Protein AF-A0A1D6P9J2-F1 (afdb_monomer_lite)

Structure (mmCIF, N/CA/C/O backbone):
data_AF-A0A1D6P9J2-F1
#
_entry.id   AF-A0A1D6P9J2-F1
#
loop_
_atom_site.group_PDB
_atom_site.id
_atom_site.type_symbol
_atom_site.label_atom_id
_atom_site.label_alt_id
_atom_site.label_comp_id
_atom_site.label_asym_id
_atom_site.label_entity_id
_atom_site.label_seq_id
_atom_site.pdbx_PDB_ins_code
_atom_site.Cartn_x
_atom_site.Cartn_y
_atom_site.Cartn_z
_atom_site.occupancy
_atom_site.B_iso_or_equiv
_atom_site.auth_seq_id
_atom_site.auth_comp_id
_atom_site.auth_asym_id
_atom_site.auth_atom_id
_atom_site.pdbx_PDB_model_num
ATOM 1 N N . MET A 1 1 ? -5.308 31.464 15.177 1.00 51.22 1 MET A N 1
ATOM 2 C CA . MET A 1 1 ? -5.448 31.400 13.704 1.00 51.22 1 MET A CA 1
ATOM 3 C C . MET A 1 1 ? -4.311 32.191 13.099 1.00 51.22 1 MET A C 1
ATOM 5 O O . MET A 1 1 ? -4.186 33.359 13.441 1.00 51.22 1 MET A O 1
ATOM 9 N N . THR A 1 2 ? -3.494 31.574 12.250 1.00 46.84 2 THR A N 1
ATOM 10 C CA . THR A 1 2 ? -2.352 32.257 11.632 1.00 46.84 2 THR A CA 1
ATOM 11 C C . THR A 1 2 ? -2.718 32.621 10.198 1.00 46.84 2 THR A C 1
ATOM 13 O O . THR A 1 2 ? -3.132 31.773 9.409 1.00 46.84 2 THR A O 1
ATOM 16 N N . THR A 1 3 ? -2.653 33.908 9.879 1.00 51.59 3 THR A N 1
ATOM 17 C CA . THR A 1 3 ? -2.957 34.445 8.549 1.00 51.59 3 THR A CA 1
ATOM 18 C C . THR A 1 3 ? -1.666 34.791 7.836 1.00 51.59 3 THR A C 1
ATOM 20 O O . THR A 1 3 ? -0.871 35.568 8.359 1.00 51.59 3 THR A O 1
ATOM 23 N N . TYR A 1 4 ? -1.493 34.259 6.629 1.00 55.28 4 TYR A N 1
ATOM 24 C CA . TYR A 1 4 ? -0.363 34.584 5.765 1.00 55.28 4 TYR A CA 1
ATOM 25 C C . TYR A 1 4 ? -0.889 35.234 4.490 1.00 55.28 4 TYR A C 1
ATOM 27 O O . TYR A 1 4 ? -1.932 34.847 3.950 1.00 55.28 4 TYR A O 1
ATOM 35 N N . ARG A 1 5 ? -0.177 36.252 4.016 1.00 59.31 5 ARG A N 1
ATOM 36 C CA . ARG A 1 5 ? -0.546 36.998 2.818 1.00 59.31 5 ARG A CA 1
ATOM 37 C C . ARG A 1 5 ? 0.229 36.417 1.636 1.00 59.31 5 ARG A C 1
ATOM 39 O O . ARG A 1 5 ? 1.448 36.538 1.591 1.00 59.31 5 ARG A O 1
ATOM 46 N N . VAL A 1 6 ? -0.470 35.760 0.711 1.00 56.88 6 VAL A N 1
ATOM 47 C CA . VAL A 1 6 ? 0.116 35.260 -0.541 1.00 56.88 6 VAL A CA 1
ATOM 48 C C . VAL A 1 6 ? -0.418 36.148 -1.657 1.00 56.88 6 VAL A C 1
ATOM 50 O O . VAL A 1 6 ? -1.570 36.031 -2.073 1.00 56.88 6 VAL A O 1
ATOM 53 N N . CYS A 1 7 ? 0.420 37.087 -2.098 1.00 72.69 7 CYS A N 1
ATOM 54 C CA . CYS A 1 7 ? 0.046 38.148 -3.034 1.00 72.69 7 CYS A CA 1
ATOM 55 C C . CYS A 1 7 ? -1.129 39.011 -2.499 1.00 72.69 7 CYS A C 1
ATOM 57 O O . CYS A 1 7 ? -1.106 39.456 -1.347 1.00 72.69 7 CYS A O 1
ATOM 59 N N . CYS A 1 8 ? -2.154 39.280 -3.312 1.00 75.62 8 CYS A N 1
ATOM 60 C CA . CYS A 1 8 ? -3.338 40.061 -2.922 1.00 75.62 8 CYS A CA 1
ATOM 61 C C . CYS A 1 8 ? -4.373 39.269 -2.100 1.00 75.62 8 CYS A C 1
ATOM 63 O O . CYS A 1 8 ? -5.362 39.851 -1.658 1.00 75.62 8 CYS A O 1
ATOM 65 N N . PHE A 1 9 ? -4.154 37.971 -1.865 1.00 55.56 9 PHE A N 1
ATOM 66 C CA . PHE A 1 9 ? -5.097 37.108 -1.158 1.00 55.56 9 PHE A CA 1
ATOM 67 C C . PHE A 1 9 ? -4.592 36.769 0.248 1.00 55.56 9 PHE A C 1
ATOM 69 O O . PHE A 1 9 ? -3.443 36.369 0.462 1.00 55.56 9 PHE A O 1
ATOM 76 N N . LEU A 1 10 ? -5.477 36.910 1.233 1.00 59.56 10 LEU A N 1
ATOM 77 C CA . LEU A 1 10 ? -5.241 36.418 2.586 1.00 59.56 10 LEU A CA 1
ATOM 78 C C . LEU A 1 10 ? -5.625 34.942 2.629 1.00 59.56 10 LEU A C 1
ATOM 80 O O . LEU A 1 10 ? -6.807 34.600 2.581 1.00 59.56 10 LEU A O 1
ATOM 84 N N . ARG A 1 11 ? -4.629 34.059 2.734 1.00 61.25 11 ARG A N 1
ATOM 85 C CA . ARG A 1 11 ? -4.878 32.630 2.912 1.00 61.25 11 ARG A CA 1
ATOM 86 C C . ARG A 1 11 ? -4.926 32.346 4.409 1.00 61.25 11 ARG A C 1
ATOM 88 O O . ARG A 1 11 ? -3.926 32.455 5.122 1.00 61.25 11 ARG A O 1
ATOM 95 N N . ARG A 1 12 ? -6.120 32.020 4.900 1.00 55.91 12 ARG A N 1
ATOM 96 C CA . ARG A 1 12 ? -6.325 31.546 6.270 1.00 55.91 12 ARG A CA 1
ATOM 97 C C . ARG A 1 12 ? -5.990 30.064 6.319 1.00 55.91 12 ARG A C 1
ATOM 99 O O . ARG A 1 12 ? -6.765 29.246 5.839 1.00 55.91 12 ARG A O 1
ATOM 106 N N . PHE A 1 13 ? -4.856 29.726 6.920 1.00 53.19 13 PHE A N 1
ATOM 107 C CA . PHE A 1 13 ? -4.640 28.364 7.381 1.00 53.19 13 PHE A CA 1
ATOM 108 C C . PHE A 1 13 ? -5.275 28.242 8.764 1.00 53.19 13 PHE A C 1
ATOM 110 O O . PHE A 1 13 ? -4.871 28.898 9.729 1.00 53.19 13 PHE A O 1
ATOM 117 N N . ARG A 1 14 ? -6.323 27.420 8.856 1.00 54.97 14 ARG A N 1
ATOM 118 C CA . ARG A 1 14 ? -6.727 26.876 10.150 1.00 54.97 14 ARG A CA 1
ATOM 119 C C . ARG A 1 14 ? -5.549 26.005 10.587 1.00 54.97 14 ARG A C 1
ATOM 121 O O . ARG A 1 14 ? -5.082 25.190 9.795 1.00 54.97 14 ARG A O 1
ATOM 128 N N . ALA A 1 15 ? -5.020 26.232 11.789 1.00 56.88 15 ALA A N 1
ATOM 129 C CA . ALA A 1 15 ? -4.103 25.260 12.375 1.00 56.88 15 ALA A CA 1
ATOM 130 C C . ALA A 1 15 ? -4.800 23.897 12.301 1.00 56.88 15 ALA A C 1
ATOM 132 O O . ALA A 1 15 ? -6.015 23.858 12.523 1.00 56.88 15 ALA A O 1
ATOM 133 N N . ALA A 1 16 ? -4.077 22.836 11.932 1.00 57.47 16 ALA A N 1
ATOM 134 C CA . ALA A 1 16 ? -4.625 21.488 12.001 1.00 57.47 16 ALA A CA 1
ATOM 135 C C . ALA A 1 16 ? -5.189 21.320 13.415 1.00 57.47 16 ALA A C 1
ATOM 137 O O . ALA A 1 16 ? -4.451 21.400 14.397 1.00 57.47 16 ALA A O 1
ATOM 138 N N . SER A 1 17 ? -6.514 21.270 13.530 1.00 60.75 17 SER A N 1
ATOM 139 C CA . SER A 1 17 ? -7.144 21.059 14.818 1.00 60.75 17 SER A CA 1
ATOM 140 C C . SER A 1 17 ? -6.861 19.612 15.178 1.00 60.75 17 SER A C 1
ATOM 142 O O . SER A 1 17 ? -7.205 18.723 14.407 1.00 60.75 17 SER A O 1
ATOM 144 N N . ASN A 1 18 ? -6.286 19.374 16.354 1.00 62.97 18 ASN A N 1
ATOM 145 C CA . ASN A 1 18 ? -6.233 18.029 16.938 1.00 62.97 18 ASN A CA 1
ATOM 146 C C . ASN A 1 18 ? -7.630 17.545 17.379 1.00 62.97 18 ASN A C 1
ATOM 148 O O . ASN A 1 18 ? -7.765 16.492 17.996 1.00 62.97 18 ASN A O 1
ATOM 152 N N . GLU A 1 19 ? -8.671 18.329 17.094 1.00 71.06 19 GLU A N 1
ATOM 153 C CA . GLU A 1 19 ? -10.055 17.936 17.282 1.00 71.06 19 GLU A CA 1
ATOM 154 C C . GLU A 1 19 ? -10.429 16.863 16.252 1.00 71.06 19 GLU A C 1
ATOM 156 O O . GLU A 1 19 ? -10.158 17.044 15.058 1.00 71.06 19 GLU A O 1
ATOM 161 N N . PRO A 1 20 ? -11.065 15.764 16.688 1.00 75.50 20 PRO A N 1
ATOM 162 C CA . PRO A 1 20 ? -11.609 14.770 15.779 1.00 75.50 20 PRO A CA 1
ATOM 163 C C . PRO A 1 20 ? -12.544 15.416 14.757 1.00 75.50 20 PRO A C 1
ATOM 165 O O . PRO A 1 20 ? -13.316 16.319 15.090 1.00 75.50 20 PRO A O 1
ATOM 168 N N . SER A 1 21 ? -12.508 14.931 13.514 1.00 84.75 21 SER A N 1
ATOM 169 C CA . SER A 1 21 ? -13.554 15.271 12.549 1.00 84.75 21 SER A CA 1
ATOM 170 C C . SER A 1 21 ? -14.915 14.815 13.080 1.00 84.75 21 SER A C 1
ATOM 172 O O . SER A 1 21 ? -14.987 13.900 13.900 1.00 84.75 21 SER A O 1
ATOM 174 N N . GLU A 1 22 ? -15.999 15.422 12.595 1.00 87.44 22 GLU A N 1
ATOM 175 C CA . GLU A 1 22 ? -17.361 15.068 13.016 1.00 87.44 22 GLU A CA 1
ATOM 176 C C . GLU A 1 22 ? -17.619 13.561 12.880 1.00 87.44 22 GLU A C 1
ATOM 178 O O . GLU A 1 22 ? -18.024 12.925 13.846 1.00 87.44 22 GLU A O 1
ATOM 183 N N . ALA A 1 23 ? -17.210 12.965 11.755 1.00 88.56 23 ALA A N 1
ATOM 184 C CA . ALA A 1 23 ? -17.317 11.528 11.520 1.00 88.56 23 ALA A CA 1
ATOM 185 C C . ALA A 1 23 ? -16.554 10.678 12.556 1.00 88.56 23 ALA A C 1
ATOM 187 O O . ALA A 1 23 ? -17.086 9.689 13.056 1.00 88.56 23 ALA A O 1
ATOM 188 N N . VAL A 1 24 ? -15.318 11.053 12.918 1.00 89.50 24 VAL A N 1
ATOM 189 C CA . VAL A 1 24 ? -14.556 10.326 13.953 1.00 89.50 24 VAL A CA 1
ATOM 190 C C . VAL A 1 24 ? -15.181 10.542 15.333 1.00 89.50 24 VAL A C 1
ATOM 192 O O . VAL A 1 24 ? -15.233 9.615 16.139 1.00 89.50 24 VAL A O 1
ATOM 195 N N . GLY A 1 25 ? -15.690 11.746 15.602 1.00 89.88 25 GLY A N 1
ATOM 196 C CA . GLY A 1 25 ? -16.414 12.069 16.827 1.00 89.88 25 GLY A CA 1
ATOM 197 C C . GLY A 1 25 ? -17.713 11.275 16.977 1.00 89.88 25 GLY A C 1
ATOM 198 O O . GLY A 1 25 ? -18.022 10.824 18.078 1.00 89.88 25 GLY A O 1
ATOM 199 N N . ASP A 1 26 ? -18.451 11.059 15.891 1.00 90.94 26 ASP A N 1
ATOM 200 C CA . ASP A 1 26 ? -19.675 10.252 15.872 1.00 90.94 26 ASP A CA 1
ATOM 201 C C . ASP A 1 26 ? -19.383 8.787 16.169 1.00 90.94 26 ASP A C 1
ATOM 203 O O . ASP A 1 26 ? -20.019 8.199 1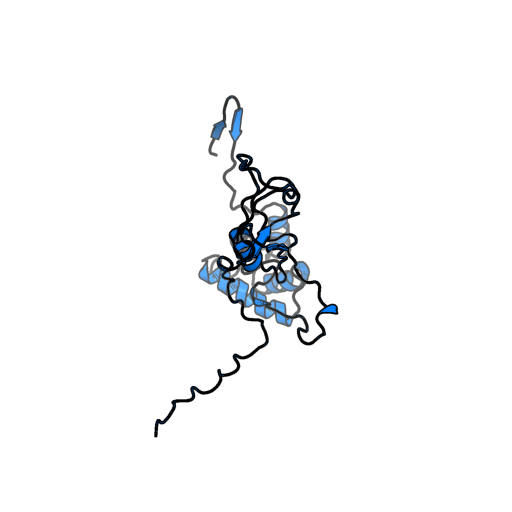7.044 1.00 90.94 26 ASP A O 1
ATOM 207 N N . VAL A 1 27 ? -18.357 8.226 15.522 1.00 92.38 27 VAL A N 1
ATOM 208 C CA . VAL A 1 27 ? -17.888 6.866 15.809 1.00 92.38 27 VAL A CA 1
ATOM 209 C C . VAL A 1 27 ? -17.446 6.752 17.266 1.00 92.38 27 VAL A C 1
ATOM 211 O O . VAL A 1 27 ? -17.880 5.843 17.966 1.00 92.38 27 VAL A O 1
ATOM 214 N N . PHE A 1 28 ? -16.645 7.692 17.774 1.00 92.19 28 PHE A N 1
ATOM 215 C CA . PHE A 1 28 ? -16.222 7.666 19.173 1.00 92.19 28 PHE A CA 1
ATOM 216 C C . PHE A 1 28 ? -17.421 7.700 20.129 1.00 92.19 28 PHE A C 1
ATOM 218 O O . PHE A 1 28 ? -17.496 6.885 21.044 1.00 92.19 28 PHE A O 1
ATOM 225 N N . ARG A 1 29 ? -18.389 8.598 19.906 1.00 91.19 29 ARG A N 1
ATOM 226 C CA . ARG A 1 29 ? -19.589 8.731 20.749 1.00 91.19 29 ARG A CA 1
ATOM 227 C C . ARG A 1 29 ? -20.506 7.513 20.693 1.00 91.19 29 ARG A C 1
ATOM 229 O O . ARG A 1 29 ? -21.134 7.209 21.700 1.00 91.19 29 ARG A O 1
ATOM 236 N N . ALA A 1 30 ? -20.574 6.819 19.559 1.00 92.31 30 ALA A N 1
ATOM 237 C CA . ALA A 1 30 ? -21.374 5.605 19.419 1.00 92.31 30 ALA A CA 1
ATOM 238 C C . ALA A 1 30 ? -20.850 4.448 20.287 1.00 92.31 30 ALA A C 1
ATOM 240 O O . ALA A 1 30 ? -21.631 3.600 20.718 1.00 92.31 30 ALA A O 1
ATOM 241 N N . TYR A 1 31 ? -19.541 4.414 20.558 1.00 92.56 31 TYR A N 1
ATOM 242 C CA . TYR A 1 31 ? -18.920 3.342 21.337 1.00 92.56 31 TYR A CA 1
ATOM 243 C C . TYR A 1 31 ? -18.534 3.751 22.761 1.00 92.56 31 TYR A C 1
ATOM 245 O O . TYR A 1 31 ? -18.531 2.885 23.630 1.00 92.56 31 TYR A O 1
ATOM 253 N N . ALA A 1 32 ? -18.230 5.025 23.016 1.00 89.69 32 ALA A N 1
ATOM 254 C CA . ALA A 1 32 ? -17.842 5.516 24.334 1.00 89.69 32 ALA A CA 1
ATOM 255 C C . ALA A 1 32 ? -18.973 5.372 25.365 1.00 89.69 32 ALA A C 1
ATOM 257 O O . ALA A 1 32 ? -20.151 5.574 25.067 1.00 89.69 32 ALA A O 1
ATOM 258 N N . ASP A 1 33 ? -18.604 5.074 26.610 1.00 75.88 33 ASP A N 1
ATOM 259 C CA . ASP A 1 33 ? -19.581 4.864 27.675 1.00 75.88 33 ASP A CA 1
ATOM 260 C C . ASP A 1 33 ? -20.279 6.186 28.042 1.00 75.88 33 ASP A C 1
ATOM 262 O O . ASP A 1 33 ? -19.629 7.190 28.366 1.00 75.88 33 ASP A O 1
ATOM 266 N N . GLY A 1 34 ? -21.619 6.168 28.034 1.00 61.56 34 GLY A N 1
ATOM 267 C CA . GLY A 1 34 ? -22.509 7.339 28.107 1.00 61.56 34 GLY A CA 1
ATOM 268 C C . GLY A 1 34 ? -22.418 8.221 29.361 1.00 61.56 34 GLY A C 1
ATOM 269 O O . GLY A 1 34 ? -23.134 9.212 29.454 1.00 61.56 34 GLY A O 1
ATOM 270 N N . GLY A 1 35 ? -21.539 7.904 30.316 1.00 57.16 35 GLY A N 1
ATOM 271 C CA . GLY A 1 35 ? -21.280 8.725 31.506 1.00 57.16 35 GLY A CA 1
ATOM 272 C C . GLY A 1 35 ? -19.853 9.270 31.627 1.00 57.16 35 GLY A C 1
ATOM 273 O O . GLY A 1 35 ? -19.608 10.120 32.480 1.00 57.16 35 GLY A O 1
ATOM 274 N N . GLY A 1 36 ? -18.899 8.790 30.817 1.00 63.19 36 GLY A N 1
ATOM 275 C CA . GLY A 1 36 ? -17.468 9.068 31.011 1.00 63.19 36 GLY A CA 1
ATOM 276 C C . GLY A 1 36 ? -16.764 9.761 29.848 1.00 63.19 36 GLY A C 1
ATOM 277 O O . GLY A 1 36 ? -15.685 10.313 30.057 1.00 63.19 36 GLY A O 1
ATOM 278 N N . GLY A 1 37 ? -17.338 9.728 28.639 1.00 80.25 37 GLY A N 1
ATOM 279 C CA . GLY A 1 37 ? -16.670 10.245 27.437 1.00 80.25 37 GLY A CA 1
ATOM 280 C C . GLY A 1 37 ? -15.349 9.527 27.133 1.00 80.25 37 GLY A C 1
ATOM 281 O O . GLY A 1 37 ? -14.445 10.123 26.548 1.00 80.25 37 GLY A O 1
ATOM 282 N N . LEU A 1 38 ? -15.222 8.274 27.582 1.00 88.69 38 LEU A N 1
ATOM 283 C CA . LEU A 1 38 ? -14.055 7.421 27.391 1.00 88.69 38 LEU A CA 1
ATOM 284 C C . LEU A 1 38 ? -14.462 6.159 26.640 1.00 88.69 38 LEU A C 1
ATOM 286 O O . LEU A 1 38 ? -15.539 5.610 26.873 1.00 88.69 38 LEU A O 1
ATOM 290 N N . LEU A 1 39 ? -13.562 5.682 25.790 1.00 91.19 39 LEU A N 1
ATOM 291 C CA . LEU A 1 39 ? -13.652 4.361 25.191 1.00 91.19 39 LEU A CA 1
ATOM 292 C C . LEU A 1 39 ? -12.915 3.372 26.103 1.00 91.19 39 LEU A C 1
ATOM 294 O O . LEU A 1 39 ? -11.681 3.318 26.107 1.00 91.19 39 LEU A O 1
ATOM 298 N N . GLY A 1 40 ? -13.679 2.667 26.940 1.00 90.19 40 GLY A N 1
ATOM 299 C CA . GLY A 1 40 ? -13.175 1.600 27.807 1.00 90.19 40 GLY A CA 1
ATOM 300 C C . GLY A 1 40 ? -12.797 0.340 27.025 1.00 90.19 40 GLY A C 1
ATOM 301 O O . GLY A 1 40 ? -13.066 0.229 25.832 1.00 90.19 40 GLY A O 1
ATOM 302 N N . GLU A 1 41 ? -12.184 -0.628 27.703 1.00 88.88 41 GLU A N 1
ATOM 303 C CA . GLU A 1 41 ? -11.643 -1.842 27.075 1.00 88.88 41 GLU A CA 1
ATOM 304 C C . GLU A 1 41 ? -12.714 -2.670 26.346 1.00 88.88 41 GLU A C 1
ATOM 306 O O . GLU A 1 41 ? -12.519 -3.066 25.200 1.00 88.88 41 GLU A O 1
ATOM 311 N N . GLU A 1 42 ? -13.884 -2.868 26.960 1.00 90.00 42 GLU A N 1
ATOM 312 C CA . GLU A 1 42 ? -14.959 -3.651 26.339 1.00 90.00 42 GLU A CA 1
ATOM 313 C C . GLU A 1 42 ? -15.613 -2.919 25.160 1.00 90.00 42 GLU A C 1
ATOM 315 O O . GLU A 1 42 ? -15.901 -3.512 24.118 1.00 90.00 42 GLU A O 1
ATOM 320 N N . ALA A 1 43 ? -15.775 -1.600 25.282 1.00 92.56 43 ALA A N 1
ATOM 321 C CA . ALA A 1 43 ? -16.241 -0.754 24.192 1.00 92.56 43 ALA A CA 1
ATOM 322 C C . ALA A 1 43 ? -15.249 -0.735 23.016 1.00 92.56 43 ALA A C 1
ATOM 324 O O . ALA A 1 43 ? -15.667 -0.779 21.858 1.00 92.56 43 ALA A O 1
ATOM 325 N N . LEU A 1 44 ? -13.944 -0.727 23.307 1.00 93.50 44 LEU A N 1
ATOM 326 C CA . LEU A 1 44 ? -12.879 -0.829 22.315 1.00 93.50 44 LEU A CA 1
ATOM 327 C C . LEU A 1 44 ? -12.911 -2.185 21.603 1.00 93.50 44 LEU A C 1
ATOM 329 O O . LEU A 1 44 ? -12.882 -2.217 20.377 1.00 93.50 44 LEU A O 1
ATOM 333 N N . ARG A 1 45 ? -13.040 -3.300 22.331 1.00 94.69 45 ARG A N 1
ATOM 334 C CA . ARG A 1 45 ? -13.209 -4.629 21.718 1.00 94.69 45 ARG A CA 1
ATOM 335 C C . ARG A 1 45 ? -14.421 -4.681 20.794 1.00 94.69 45 ARG A C 1
ATOM 337 O O . ARG A 1 45 ? -14.335 -5.217 19.692 1.00 94.69 45 ARG A O 1
ATOM 344 N N . ARG A 1 46 ? -15.548 -4.104 21.222 1.00 94.69 46 ARG A N 1
ATOM 345 C CA . ARG A 1 46 ? -16.758 -4.014 20.396 1.00 94.69 46 ARG A CA 1
ATOM 346 C C . ARG A 1 46 ? -16.499 -3.212 19.118 1.00 94.69 46 ARG A C 1
ATOM 348 O O . ARG A 1 46 ? -16.855 -3.678 18.042 1.00 94.69 46 ARG A O 1
ATOM 355 N N . PHE A 1 47 ? -15.826 -2.066 19.223 1.00 95.44 47 PHE A N 1
ATOM 356 C CA . PHE A 1 47 ? -15.412 -1.266 18.068 1.00 95.44 47 PHE A CA 1
ATOM 357 C C . PHE A 1 47 ? -14.505 -2.053 17.108 1.00 95.44 47 PHE A C 1
ATOM 359 O O . PHE A 1 47 ? -14.732 -2.042 15.898 1.00 95.44 47 PHE A O 1
ATOM 366 N N . LEU A 1 48 ? -13.512 -2.777 17.632 1.00 95.69 48 LEU A N 1
ATOM 367 C CA . LEU A 1 48 ? -12.590 -3.580 16.826 1.00 95.69 48 LEU A CA 1
ATOM 368 C C . LEU A 1 48 ? -13.328 -4.681 16.046 1.00 95.69 48 LEU A C 1
ATOM 370 O O . LEU A 1 48 ? -13.072 -4.872 14.861 1.00 95.69 48 LEU A O 1
ATOM 374 N N . ARG A 1 49 ? -14.312 -5.345 16.660 1.00 96.12 49 ARG A N 1
ATOM 375 C CA . ARG A 1 49 ? -15.132 -6.363 15.980 1.00 96.12 49 ARG A CA 1
ATOM 376 C C . ARG A 1 49 ? -16.089 -5.771 14.948 1.00 96.12 49 ARG A C 1
ATOM 378 O O . ARG A 1 49 ? -16.174 -6.240 13.816 1.00 96.12 49 ARG A O 1
ATOM 385 N N . GLU A 1 50 ? -16.846 -4.749 15.330 1.00 95.56 50 GLU A N 1
ATOM 386 C CA . GLU A 1 50 ? -17.948 -4.241 14.506 1.00 95.56 50 GLU A CA 1
ATOM 387 C C . GLU A 1 50 ? -17.467 -3.333 13.371 1.00 95.56 50 GLU A C 1
ATOM 389 O O . GLU A 1 50 ? -18.001 -3.406 12.260 1.00 95.56 50 GLU A O 1
ATOM 394 N N . VAL A 1 51 ? -16.451 -2.506 13.639 1.00 94.19 51 VAL A N 1
ATOM 395 C CA . VAL A 1 51 ? -15.950 -1.492 12.703 1.00 94.19 51 VAL A CA 1
ATOM 396 C C . VAL A 1 51 ? -14.672 -1.952 12.013 1.00 94.19 51 VAL A C 1
ATOM 398 O O . VAL A 1 51 ? -14.636 -1.955 10.785 1.00 94.19 51 VAL A O 1
ATOM 401 N N . GLN A 1 52 ? -13.653 -2.374 12.771 1.00 93.19 52 GLN A N 1
ATOM 402 C CA . GLN A 1 52 ? -12.379 -2.839 12.189 1.00 93.19 52 GLN A CA 1
ATOM 403 C C . GLN A 1 52 ? -12.458 -4.276 11.650 1.00 93.19 52 GLN A C 1
ATOM 405 O O . GLN A 1 52 ? -11.555 -4.717 10.947 1.00 93.19 52 GLN A O 1
ATOM 410 N N . ARG A 1 53 ? -13.571 -4.981 11.910 1.00 94.25 53 ARG A N 1
ATOM 411 C CA . ARG A 1 53 ? -13.837 -6.352 11.440 1.00 94.25 53 ARG A CA 1
ATOM 412 C C . ARG A 1 53 ? -12.822 -7.378 11.940 1.00 94.25 53 ARG A C 1
ATOM 414 O O . ARG A 1 53 ? -12.601 -8.398 11.289 1.00 94.25 53 ARG A O 1
ATOM 421 N N . GLU A 1 54 ? -12.259 -7.135 13.117 1.00 93.56 54 GLU A N 1
ATOM 422 C CA . GLU A 1 54 ? -11.409 -8.106 13.791 1.00 93.56 54 GLU A CA 1
ATOM 423 C C . GLU A 1 54 ? -12.210 -9.344 14.211 1.00 93.56 54 GLU A C 1
ATOM 425 O O . GLU A 1 54 ? -13.370 -9.256 14.624 1.00 93.56 54 GLU A O 1
ATOM 430 N N . THR A 1 55 ? -11.573 -10.514 14.135 1.00 92.69 55 THR A N 1
ATOM 431 C CA . THR A 1 55 ? -12.120 -11.749 14.728 1.00 92.69 55 THR A CA 1
ATOM 432 C C . THR A 1 55 ? -12.175 -11.628 16.253 1.00 92.69 55 THR A C 1
ATOM 434 O O . THR A 1 55 ? -11.477 -10.793 16.816 1.00 92.69 55 THR A O 1
ATOM 437 N N . ASP A 1 56 ? -12.932 -12.476 16.957 1.00 85.88 56 ASP A N 1
ATOM 438 C CA . ASP A 1 56 ? -13.009 -12.392 18.427 1.00 85.88 56 ASP A CA 1
ATOM 439 C C . ASP A 1 56 ? -11.629 -12.494 19.097 1.00 85.88 56 ASP A C 1
ATOM 441 O O . ASP A 1 56 ? -11.272 -11.655 19.924 1.00 85.88 56 ASP A O 1
ATOM 445 N N . ALA A 1 57 ? -10.810 -13.462 18.672 1.00 87.06 57 ALA A N 1
ATOM 446 C CA . ALA A 1 57 ? -9.437 -13.606 19.156 1.00 87.06 57 ALA A CA 1
ATOM 447 C C . ALA A 1 57 ? -8.527 -12.443 18.708 1.00 87.06 57 ALA A C 1
ATOM 449 O O . ALA A 1 57 ? -7.653 -12.015 19.463 1.00 87.06 57 ALA A O 1
ATOM 450 N N . GLY A 1 58 ? -8.740 -11.918 17.495 1.00 90.25 58 GLY A N 1
ATOM 451 C CA . GLY A 1 58 ? -8.010 -10.762 16.967 1.00 90.25 58 GLY A CA 1
ATOM 452 C C . GLY A 1 58 ? -8.310 -9.479 17.737 1.00 90.25 58 GLY A C 1
ATOM 453 O O . GLY A 1 58 ? -7.392 -8.748 18.091 1.00 90.25 58 GLY A O 1
ATOM 454 N N . ALA A 1 59 ? -9.573 -9.248 18.097 1.00 92.38 59 ALA A N 1
ATOM 455 C CA . ALA A 1 59 ? -10.012 -8.069 18.830 1.00 92.38 59 ALA A CA 1
ATOM 456 C C . ALA A 1 59 ? -9.388 -7.994 20.231 1.00 92.38 59 ALA A C 1
ATOM 458 O O . ALA A 1 59 ? -9.028 -6.907 20.677 1.00 92.38 59 ALA A O 1
ATOM 459 N N . ASP A 1 60 ? -9.206 -9.129 20.914 1.00 91.62 60 ASP A N 1
ATOM 460 C CA . ASP A 1 60 ? -8.524 -9.172 22.213 1.00 91.62 60 ASP A CA 1
ATOM 461 C C . ASP A 1 60 ? -7.032 -8.843 22.111 1.00 91.62 60 ASP A C 1
ATOM 463 O O . ASP A 1 60 ? -6.488 -8.139 22.968 1.00 91.62 60 ASP A O 1
ATOM 467 N N . ALA A 1 61 ? -6.358 -9.354 21.079 1.00 91.44 61 ALA A N 1
ATOM 468 C CA . ALA A 1 61 ? -4.958 -9.037 20.820 1.00 91.44 61 ALA A CA 1
ATOM 469 C C . ALA A 1 61 ? -4.797 -7.559 20.432 1.00 91.44 61 ALA A C 1
ATOM 471 O O . ALA A 1 61 ? -4.020 -6.839 21.060 1.00 91.44 61 ALA A O 1
ATOM 472 N N . ALA A 1 62 ? -5.605 -7.086 19.483 1.00 91.94 62 ALA A N 1
ATOM 473 C CA . ALA A 1 62 ? -5.607 -5.705 19.025 1.00 91.94 62 ALA A CA 1
ATOM 474 C C . ALA A 1 62 ? -5.920 -4.731 20.168 1.00 91.94 62 ALA A C 1
ATOM 476 O O . ALA A 1 62 ? -5.200 -3.753 20.338 1.00 91.94 62 ALA A O 1
ATOM 477 N N . ALA A 1 63 ? -6.910 -5.011 21.025 1.00 93.19 63 ALA A N 1
ATOM 478 C CA . ALA A 1 63 ? -7.226 -4.159 22.174 1.00 93.19 63 ALA A CA 1
ATOM 479 C C . ALA A 1 63 ? -6.025 -3.988 23.120 1.00 93.19 63 ALA A C 1
ATOM 481 O O . ALA A 1 63 ? -5.768 -2.879 23.590 1.00 93.19 63 ALA A O 1
ATOM 482 N N . LYS A 1 64 ? -5.248 -5.054 23.361 1.00 91.56 64 LYS A N 1
ATOM 483 C CA . LYS A 1 64 ? -4.010 -4.971 24.153 1.00 91.56 64 LYS A CA 1
ATOM 484 C C . LYS A 1 64 ? -2.960 -4.099 23.470 1.00 91.56 64 LYS A C 1
ATOM 486 O O . LYS A 1 64 ? -2.331 -3.289 24.149 1.00 91.56 64 LYS A O 1
ATOM 491 N N . GLU A 1 65 ? -2.796 -4.226 22.154 1.00 91.88 65 GLU A N 1
ATOM 492 C CA . GLU A 1 65 ? -1.885 -3.380 21.370 1.00 91.88 65 GLU A CA 1
ATOM 493 C C . GLU A 1 65 ? -2.298 -1.903 21.430 1.00 91.88 65 GLU A C 1
ATOM 495 O O . GLU A 1 65 ? -1.463 -1.039 21.701 1.00 91.88 65 GLU A O 1
ATOM 500 N N . VAL A 1 66 ? -3.592 -1.606 21.281 1.00 93.31 66 VAL A N 1
ATOM 501 C CA . VAL A 1 66 ? -4.131 -0.243 21.395 1.00 93.31 66 VAL A CA 1
ATOM 502 C C . VAL A 1 66 ? -3.872 0.339 22.786 1.00 93.31 66 VAL A C 1
ATOM 504 O O . VAL A 1 66 ? -3.424 1.480 22.905 1.00 93.31 66 VAL A O 1
ATOM 507 N N . VAL A 1 67 ? -4.141 -0.423 23.851 1.00 90.31 67 VAL A N 1
ATOM 508 C CA . VAL A 1 67 ? -3.923 0.034 25.233 1.00 90.31 67 VAL A CA 1
ATOM 509 C C . VAL A 1 67 ? -2.435 0.256 25.506 1.00 90.31 67 VAL A C 1
ATOM 511 O O . VAL A 1 67 ? -2.084 1.256 26.135 1.00 90.31 67 VAL A O 1
ATOM 514 N N . ALA A 1 68 ? -1.558 -0.617 25.004 1.00 90.00 68 ALA A N 1
ATOM 515 C CA . ALA A 1 68 ? -0.111 -0.456 25.119 1.00 90.00 68 ALA A CA 1
ATOM 516 C C . ALA A 1 68 ? 0.377 0.810 24.397 1.00 90.00 68 ALA A C 1
ATOM 518 O O . ALA A 1 68 ? 1.047 1.643 25.011 1.00 90.00 68 ALA A O 1
ATOM 519 N N . PHE A 1 69 ? -0.048 1.012 23.144 1.00 90.56 69 PHE A N 1
ATOM 520 C CA . PHE A 1 69 ? 0.218 2.232 22.379 1.00 90.56 69 PHE A CA 1
ATOM 521 C C . PHE A 1 69 ? -0.254 3.476 23.143 1.00 90.56 69 PHE A C 1
ATOM 523 O O . PHE A 1 69 ? 0.483 4.451 23.299 1.00 90.56 69 PHE A O 1
ATOM 530 N N . ALA A 1 70 ? -1.476 3.439 23.670 1.00 88.94 70 ALA A N 1
ATOM 531 C CA . ALA A 1 70 ? -2.058 4.553 24.398 1.00 88.94 70 ALA A CA 1
ATOM 532 C C . ALA A 1 70 ? -1.332 4.853 25.713 1.00 88.94 70 ALA A C 1
ATOM 534 O O . ALA A 1 70 ? -1.191 6.021 26.077 1.00 88.94 70 ALA A O 1
ATOM 535 N N . ALA A 1 71 ? -0.859 3.830 26.426 1.00 87.88 71 ALA A N 1
ATOM 536 C CA . ALA A 1 71 ? -0.066 3.996 27.638 1.00 87.88 71 ALA A CA 1
ATOM 537 C C . ALA A 1 71 ? 1.285 4.661 27.333 1.00 87.88 71 ALA A C 1
ATOM 539 O O . ALA A 1 71 ? 1.633 5.655 27.974 1.00 87.88 71 ALA A O 1
ATOM 540 N N . GLU A 1 72 ? 2.001 4.170 26.317 1.00 88.19 72 GLU A N 1
ATOM 541 C CA . GLU A 1 72 ? 3.288 4.717 25.867 1.00 88.19 72 GLU A CA 1
ATOM 542 C C . GLU A 1 72 ? 3.169 6.195 25.464 1.00 88.19 72 GLU A C 1
ATOM 544 O O . GLU A 1 72 ? 3.977 7.035 25.864 1.00 88.19 72 GLU A O 1
ATOM 549 N N . HIS A 1 73 ? 2.094 6.539 24.754 1.00 85.31 73 HIS A N 1
ATOM 550 C CA . HIS A 1 73 ? 1.854 7.889 24.245 1.00 85.31 73 HIS A CA 1
ATOM 551 C C . HIS A 1 73 ? 1.082 8.793 25.222 1.00 85.31 73 HIS A C 1
ATOM 553 O O . HIS A 1 73 ? 0.736 9.922 24.862 1.00 85.31 73 HIS A O 1
ATOM 559 N N . ARG A 1 74 ? 0.823 8.327 26.456 1.00 86.25 74 ARG A N 1
ATOM 560 C CA . ARG A 1 74 ? 0.085 9.046 27.516 1.00 86.25 74 ARG A CA 1
ATOM 561 C C . ARG A 1 74 ? -1.318 9.507 27.090 1.00 86.25 74 ARG A C 1
ATOM 563 O O . ARG A 1 74 ? -1.756 10.602 27.429 1.00 86.25 74 ARG A O 1
ATOM 570 N N . LEU A 1 75 ? -2.023 8.653 26.353 1.00 85.50 75 LEU A N 1
ATOM 571 C CA . LEU A 1 75 ? -3.364 8.883 25.797 1.00 85.50 75 LEU A CA 1
ATOM 572 C C . LEU A 1 75 ? -4.500 8.300 26.650 1.00 85.50 75 LEU A C 1
ATOM 574 O O . LEU A 1 75 ? -5.675 8.446 26.309 1.00 85.50 75 LEU A O 1
ATOM 578 N N . LEU A 1 76 ? -4.165 7.628 27.752 1.00 82.94 76 LEU A N 1
ATOM 579 C CA . LEU A 1 76 ? -5.140 7.049 28.672 1.00 82.94 76 LEU A CA 1
ATOM 580 C C . LEU A 1 76 ? -5.604 8.080 29.704 1.00 82.94 76 LEU A C 1
ATOM 582 O O . LEU A 1 76 ? -4.799 8.666 30.429 1.00 82.94 76 LEU A O 1
ATOM 586 N N . SER A 1 77 ? -6.919 8.240 29.854 1.00 81.56 77 SER A N 1
ATOM 587 C CA . SER A 1 77 ? -7.482 9.070 30.923 1.00 81.56 77 SER A CA 1
ATOM 588 C C . SER A 1 77 ? -7.625 8.263 32.210 1.00 81.56 77 SER A C 1
ATOM 590 O O . SER A 1 77 ? -8.387 7.293 32.270 1.00 81.56 77 SER A O 1
ATOM 592 N N . LYS A 1 78 ? -6.883 8.658 33.255 1.00 72.44 78 LYS A N 1
ATOM 593 C CA . LYS A 1 78 ? -6.865 8.000 34.580 1.00 72.44 78 LYS A CA 1
ATOM 594 C C . LYS A 1 78 ? -6.613 6.480 34.516 1.00 72.44 78 LYS A C 1
ATOM 596 O O . LYS A 1 78 ? -7.055 5.759 35.401 1.00 72.44 78 LYS A O 1
ATOM 601 N N . GLY A 1 79 ? -5.960 5.993 33.456 1.00 68.38 79 GLY A N 1
ATOM 602 C CA . GLY A 1 79 ? -5.718 4.564 33.223 1.00 68.38 79 GLY A CA 1
ATOM 603 C C . GLY A 1 79 ? -6.964 3.730 32.892 1.00 68.38 79 GLY A C 1
ATOM 604 O O . GLY A 1 79 ? -6.894 2.513 32.978 1.00 68.38 79 GLY A O 1
ATOM 605 N N . ARG A 1 80 ? -8.103 4.354 32.552 1.00 77.50 80 ARG A N 1
ATOM 606 C CA . ARG A 1 80 ? -9.396 3.655 32.387 1.00 77.50 80 ARG A CA 1
ATOM 607 C C . ARG A 1 80 ? -9.856 3.466 30.939 1.00 77.50 80 ARG A C 1
ATOM 609 O O . ARG A 1 80 ? -10.712 2.627 30.694 1.00 77.50 80 ARG A O 1
ATOM 616 N N . GLY A 1 81 ? -9.335 4.250 29.997 1.00 85.94 81 GLY A N 1
ATOM 617 C CA . GLY A 1 81 ? -9.743 4.186 28.592 1.00 85.94 81 GLY A CA 1
ATOM 618 C C . GLY A 1 81 ? -9.215 5.352 27.759 1.00 85.94 81 GLY A C 1
ATOM 619 O O . GLY A 1 81 ? -8.587 6.277 28.293 1.00 85.94 81 GLY A O 1
ATOM 620 N N . LEU A 1 82 ? -9.479 5.303 26.453 1.00 90.12 82 LEU A N 1
ATOM 621 C CA . LEU A 1 82 ? -9.080 6.341 25.501 1.00 90.12 82 LEU A CA 1
ATOM 622 C C . LEU A 1 82 ? -10.020 7.543 25.576 1.00 90.12 82 LEU A C 1
ATOM 624 O O . LEU A 1 82 ? -11.241 7.392 25.617 1.00 90.12 82 LEU A O 1
ATOM 628 N N . THR A 1 83 ? -9.454 8.746 25.531 1.00 88.88 83 THR A N 1
ATOM 629 C CA . THR A 1 83 ? -10.215 9.962 25.207 1.00 88.88 83 THR A CA 1
ATOM 630 C C . THR A 1 83 ? -10.517 10.014 23.707 1.00 88.88 83 THR A C 1
ATOM 632 O O . THR A 1 83 ? -9.923 9.269 22.928 1.00 88.88 83 THR A O 1
ATOM 635 N N . ALA A 1 84 ? -11.386 10.933 23.275 1.00 87.31 84 ALA A N 1
ATOM 636 C CA . ALA A 1 84 ? -11.629 11.165 21.848 1.00 87.31 84 ALA A CA 1
ATOM 637 C C . ALA A 1 84 ? -10.336 11.525 21.087 1.00 87.31 84 ALA A C 1
ATOM 639 O O . ALA A 1 84 ? -10.111 11.048 19.978 1.00 87.31 84 ALA A O 1
ATOM 640 N N . GLU A 1 85 ? -9.449 12.307 21.713 1.00 86.00 85 GLU A N 1
ATOM 641 C CA . GLU A 1 85 ? -8.118 12.607 21.175 1.00 86.00 85 GLU A CA 1
ATOM 642 C C . GLU A 1 85 ? -7.235 11.352 21.114 1.00 86.00 85 GLU A C 1
ATOM 644 O O . GLU A 1 85 ? -6.575 11.112 20.106 1.00 86.00 85 GLU A O 1
ATOM 649 N N . GLY A 1 86 ? -7.236 10.523 22.163 1.00 89.31 86 GLY A N 1
ATOM 650 C CA . GLY A 1 86 ? -6.471 9.276 22.192 1.00 89.31 86 GLY A CA 1
ATOM 651 C C . GLY A 1 86 ? -6.918 8.288 21.117 1.00 89.31 86 GLY A C 1
ATOM 652 O O . GLY A 1 86 ? -6.082 7.699 20.435 1.00 89.31 86 GLY A O 1
ATOM 653 N N . PHE A 1 87 ? -8.230 8.168 20.918 1.00 91.69 87 PHE A N 1
ATOM 654 C CA . PHE A 1 87 ? -8.822 7.370 19.851 1.00 91.69 87 PHE A CA 1
ATOM 655 C C . PHE A 1 87 ? -8.429 7.892 18.466 1.00 91.69 87 PHE A C 1
ATOM 657 O O . PHE A 1 87 ? -7.964 7.112 17.641 1.00 91.69 87 PHE A O 1
ATOM 664 N N . LEU A 1 88 ? -8.530 9.205 18.231 1.00 91.19 88 LEU A N 1
ATOM 665 C CA . LEU A 1 88 ? -8.100 9.828 16.977 1.00 91.19 88 LEU A CA 1
ATOM 666 C C . LEU A 1 88 ? -6.615 9.561 16.699 1.00 91.19 88 LEU A C 1
ATOM 668 O O . LEU A 1 88 ? -6.251 9.145 15.603 1.00 91.19 88 LEU A O 1
ATOM 672 N N . ARG A 1 89 ? -5.751 9.779 17.694 1.00 90.44 89 ARG A N 1
ATOM 673 C CA . ARG A 1 89 ? -4.304 9.587 17.546 1.00 90.44 89 ARG A CA 1
ATOM 674 C C . ARG A 1 89 ? -3.929 8.138 17.267 1.00 90.44 89 ARG A C 1
ATOM 676 O O . ARG A 1 89 ? -2.996 7.916 16.507 1.00 90.44 89 ARG A O 1
ATOM 683 N N . TRP A 1 90 ? -4.628 7.180 17.869 1.00 92.38 90 TRP A N 1
ATOM 684 C CA . TRP A 1 90 ? -4.439 5.764 17.563 1.00 92.38 90 TRP A CA 1
ATOM 685 C C . TRP A 1 90 ? -4.960 5.401 16.166 1.00 92.38 90 TRP A C 1
ATOM 687 O O . TRP A 1 90 ? -4.252 4.741 15.417 1.00 92.38 90 TRP A O 1
ATOM 697 N N . LEU A 1 91 ? -6.147 5.879 15.777 1.00 92.62 91 LEU A N 1
ATOM 698 C CA . LEU A 1 91 ? -6.758 5.563 14.480 1.00 92.62 91 LEU A CA 1
ATOM 699 C C . LEU A 1 91 ? -5.849 5.933 13.294 1.00 92.62 91 LEU A C 1
ATOM 701 O O . LEU A 1 91 ? -5.857 5.246 12.276 1.00 92.62 91 LEU A O 1
ATOM 705 N N . PHE A 1 92 ? -5.073 7.010 13.445 1.00 90.19 92 PHE A N 1
ATOM 706 C CA . PHE A 1 92 ? -4.126 7.517 12.448 1.00 90.19 92 PHE A CA 1
ATOM 707 C C . PHE A 1 92 ? -2.662 7.140 12.718 1.00 90.19 92 PHE A C 1
ATOM 709 O O . PHE A 1 92 ? -1.775 7.669 12.048 1.00 90.19 92 PHE A O 1
ATOM 716 N N . SER A 1 93 ? -2.380 6.275 13.695 1.00 90.25 93 SER A N 1
ATOM 717 C CA . SER A 1 93 ? -1.021 5.788 13.927 1.00 90.25 93 SER A CA 1
ATOM 718 C C . SER A 1 93 ? -0.718 4.546 13.093 1.00 90.25 93 SER A C 1
ATOM 720 O O . SER A 1 93 ? -1.617 3.846 12.625 1.00 90.25 93 SER A O 1
ATOM 722 N N . ASP A 1 94 ? 0.569 4.225 12.971 1.00 88.19 94 ASP A N 1
ATOM 723 C CA . ASP A 1 94 ? 1.024 3.005 12.296 1.00 88.19 94 ASP A CA 1
ATOM 724 C C . ASP A 1 94 ? 0.526 1.724 12.991 1.00 88.19 94 ASP A C 1
ATOM 726 O O . ASP A 1 94 ? 0.459 0.668 12.366 1.00 88.19 94 ASP A O 1
ATOM 730 N N . ALA A 1 95 ? 0.117 1.814 14.265 1.00 87.56 95 ALA A N 1
ATOM 731 C CA . ALA A 1 95 ? -0.485 0.700 15.000 1.00 87.56 95 ALA A CA 1
ATOM 732 C C . ALA A 1 95 ? -1.892 0.333 14.493 1.00 87.56 95 ALA A C 1
ATOM 734 O O . ALA A 1 95 ? -2.399 -0.730 14.837 1.00 87.56 95 ALA A O 1
ATOM 735 N N . ASN A 1 96 ? -2.519 1.196 13.688 1.00 91.44 96 ASN A N 1
ATOM 736 C CA . ASN A 1 96 ? -3.792 0.945 13.015 1.00 91.44 96 ASN A CA 1
ATOM 737 C C . ASN A 1 96 ? -3.667 1.174 11.494 1.00 91.44 96 ASN A C 1
ATOM 739 O O . ASN A 1 96 ? -4.587 1.666 10.837 1.00 91.44 96 ASN A O 1
ATOM 743 N N . ALA A 1 97 ? -2.499 0.864 10.919 1.00 89.56 97 ALA A N 1
ATOM 744 C CA . ALA A 1 97 ? -2.282 0.993 9.485 1.00 89.56 97 ALA A CA 1
ATOM 745 C C . ALA A 1 97 ? -3.261 0.104 8.698 1.00 89.56 97 ALA A C 1
ATOM 747 O O . ALA A 1 97 ? -3.397 -1.086 8.971 1.00 89.56 97 ALA A O 1
ATOM 748 N N . ALA A 1 98 ? -3.890 0.664 7.659 1.00 88.00 98 ALA A N 1
ATOM 749 C CA . ALA A 1 98 ? -4.819 -0.079 6.796 1.00 88.00 98 ALA A CA 1
ATOM 750 C C . ALA A 1 98 ? -4.164 -1.294 6.107 1.00 88.00 98 ALA A C 1
ATOM 752 O O . ALA A 1 98 ? -4.841 -2.251 5.735 1.00 88.00 98 ALA A O 1
ATOM 753 N N . LEU A 1 99 ? -2.843 -1.245 5.927 1.00 86.00 99 LEU A N 1
ATOM 754 C CA . LEU A 1 99 ? -2.019 -2.358 5.478 1.00 86.00 99 LEU A CA 1
ATOM 755 C C . LEU A 1 99 ? -0.993 -2.645 6.570 1.00 86.00 99 LEU A C 1
ATOM 757 O O . LEU A 1 99 ? -0.061 -1.863 6.742 1.00 86.00 99 LEU A O 1
ATOM 761 N N . ASP A 1 100 ? -1.166 -3.752 7.297 1.00 82.12 100 ASP A N 1
ATOM 762 C CA . ASP A 1 100 ? -0.241 -4.124 8.370 1.00 82.12 100 ASP A CA 1
ATOM 763 C C . ASP A 1 100 ? 1.148 -4.457 7.784 1.00 82.12 100 ASP A C 1
ATOM 765 O O . ASP A 1 100 ? 1.289 -5.469 7.080 1.00 82.12 100 ASP A O 1
ATOM 769 N N . PRO A 1 101 ? 2.192 -3.657 8.078 1.00 77.50 101 PRO A N 1
ATOM 770 C CA . PRO A 1 101 ? 3.536 -3.902 7.561 1.00 77.50 101 PRO A CA 1
ATOM 771 C C . PRO A 1 101 ? 4.155 -5.201 8.105 1.00 77.50 101 PRO A C 1
ATOM 773 O O . PRO A 1 101 ? 5.070 -5.749 7.489 1.00 77.50 101 PRO A O 1
ATOM 776 N N . ARG A 1 102 ? 3.657 -5.732 9.230 1.00 82.19 102 ARG A N 1
ATOM 777 C CA . ARG A 1 102 ? 4.143 -6.968 9.868 1.00 82.19 102 ARG A CA 1
ATOM 778 C C . ARG A 1 102 ? 3.654 -8.227 9.161 1.00 82.19 102 ARG A C 1
ATOM 780 O O . ARG A 1 102 ? 4.240 -9.289 9.354 1.00 82.19 102 ARG A O 1
ATOM 787 N N . ARG A 1 103 ? 2.605 -8.128 8.332 1.00 83.25 103 ARG A N 1
ATOM 788 C CA . ARG A 1 103 ? 1.991 -9.280 7.650 1.00 83.25 103 ARG A CA 1
ATOM 789 C C . ARG A 1 103 ? 2.968 -10.012 6.724 1.00 83.25 103 ARG A C 1
ATOM 791 O O . ARG A 1 103 ? 2.780 -11.199 6.468 1.00 83.25 103 ARG A O 1
ATOM 798 N N . GLY A 1 104 ? 4.015 -9.326 6.254 1.00 87.56 104 GLY A N 1
ATOM 799 C CA . GLY A 1 104 ? 5.052 -9.914 5.411 1.00 87.56 104 GLY A CA 1
ATOM 800 C C . GLY A 1 104 ? 4.492 -10.579 4.147 1.00 87.56 104 GLY A C 1
ATOM 801 O O . GLY A 1 104 ? 3.398 -10.259 3.676 1.00 87.56 104 GLY A O 1
ATOM 802 N N . VAL A 1 105 ? 5.256 -11.517 3.580 1.00 90.56 105 VAL A N 1
ATOM 803 C CA . VAL A 1 105 ? 4.800 -12.332 2.445 1.00 90.56 105 VAL A CA 1
ATOM 804 C C . VAL A 1 105 ? 3.908 -13.457 2.972 1.00 90.56 105 VAL A C 1
ATOM 806 O O . VAL A 1 105 ? 4.389 -14.351 3.659 1.00 90.56 105 VAL A O 1
ATOM 809 N N . TYR A 1 106 ? 2.616 -13.407 2.640 1.00 90.12 106 TYR A N 1
ATOM 810 C CA . TYR A 1 106 ? 1.607 -14.388 3.075 1.00 90.12 106 TYR A CA 1
ATOM 811 C C . TYR A 1 106 ? 1.065 -15.264 1.934 1.00 90.12 106 TYR A C 1
ATOM 813 O O . TYR A 1 106 ? 0.268 -16.168 2.172 1.00 90.12 106 TYR A O 1
ATOM 821 N N . GLN A 1 107 ? 1.432 -14.953 0.690 1.00 94.25 107 GLN A N 1
ATOM 822 C CA . GLN A 1 107 ? 1.039 -15.723 -0.489 1.00 94.25 107 GLN A CA 1
ATOM 823 C C . GLN A 1 107 ? 1.875 -17.007 -0.566 1.00 94.25 107 GLN A C 1
ATOM 825 O O . GLN A 1 107 ? 3.003 -17.042 -0.072 1.00 94.25 107 GLN A O 1
ATOM 830 N N . ASP A 1 108 ? 1.338 -18.054 -1.195 1.00 95.94 108 ASP A N 1
ATOM 831 C CA . ASP A 1 108 ? 2.123 -19.250 -1.504 1.00 95.94 108 ASP A CA 1
ATOM 832 C C . ASP A 1 108 ? 3.184 -18.891 -2.549 1.00 95.94 108 ASP A C 1
ATOM 834 O O . ASP A 1 108 ? 2.843 -18.633 -3.698 1.00 95.94 108 ASP A O 1
ATOM 838 N N . MET A 1 109 ? 4.454 -18.854 -2.131 1.00 96.00 109 MET A N 1
ATOM 839 C CA . MET A 1 109 ? 5.604 -18.547 -2.992 1.00 96.00 109 MET A CA 1
ATOM 840 C C . MET A 1 109 ? 6.235 -19.803 -3.623 1.00 96.00 109 MET A C 1
ATOM 842 O O . MET A 1 109 ? 7.323 -19.720 -4.195 1.00 96.00 109 MET A O 1
ATOM 846 N N . GLY A 1 110 ? 5.594 -20.972 -3.492 1.00 97.06 110 GLY A N 1
ATOM 847 C CA . GLY A 1 110 ? 6.044 -22.249 -4.052 1.00 97.06 110 GLY A CA 1
ATOM 848 C C . GLY A 1 110 ? 5.516 -22.562 -5.457 1.00 97.06 110 GLY A C 1
ATOM 849 O O . GLY A 1 110 ? 5.999 -23.500 -6.091 1.00 97.06 110 GLY A O 1
ATOM 850 N N . LEU A 1 111 ? 4.546 -21.794 -5.964 1.00 97.69 111 LEU A N 1
ATOM 851 C CA . LEU A 1 111 ? 3.965 -21.994 -7.299 1.00 97.69 111 LEU A CA 1
ATOM 852 C C . LEU A 1 111 ? 4.939 -21.585 -8.427 1.00 97.69 111 LEU A C 1
ATOM 854 O O . LEU A 1 111 ? 5.872 -20.814 -8.185 1.00 97.69 111 LEU A O 1
ATOM 858 N N . PRO A 1 112 ? 4.731 -22.048 -9.677 1.00 97.94 112 PRO A N 1
ATOM 859 C CA . PRO A 1 112 ? 5.508 -21.601 -10.834 1.00 97.94 112 PRO A CA 1
ATOM 860 C C . PRO A 1 112 ? 5.396 -20.090 -11.081 1.00 97.94 112 PRO A C 1
ATOM 862 O O . PRO A 1 112 ? 4.356 -19.488 -10.827 1.00 97.94 112 PRO A O 1
ATOM 865 N N . LEU A 1 113 ? 6.435 -19.481 -11.665 1.00 95.25 113 LEU A N 1
ATOM 866 C CA . LEU A 1 113 ? 6.507 -18.028 -11.885 1.00 95.25 113 LEU A CA 1
ATOM 867 C C . LEU A 1 113 ? 5.318 -17.461 -12.690 1.00 95.25 113 LEU A C 1
ATOM 869 O O . LEU A 1 113 ? 4.892 -16.337 -12.446 1.00 95.25 113 LEU A O 1
ATOM 873 N N . SER A 1 114 ? 4.741 -18.250 -13.601 1.00 97.50 114 SER A N 1
ATOM 874 C CA . SER A 1 114 ? 3.579 -17.870 -14.416 1.00 97.50 114 SER A CA 1
ATOM 875 C C . SER A 1 114 ? 2.278 -17.664 -13.626 1.00 97.50 114 SER A C 1
ATOM 877 O O . SER A 1 114 ? 1.303 -17.189 -14.199 1.00 97.50 114 SER A O 1
ATOM 879 N N . HIS A 1 115 ? 2.238 -18.017 -12.337 1.00 97.88 115 HIS A N 1
ATOM 880 C CA . HIS A 1 115 ? 1.071 -17.834 -11.469 1.00 97.88 115 HIS A CA 1
ATOM 881 C C . HIS A 1 115 ? 1.068 -16.486 -10.730 1.00 97.88 115 HIS A C 1
ATOM 883 O O . HIS A 1 115 ? 0.10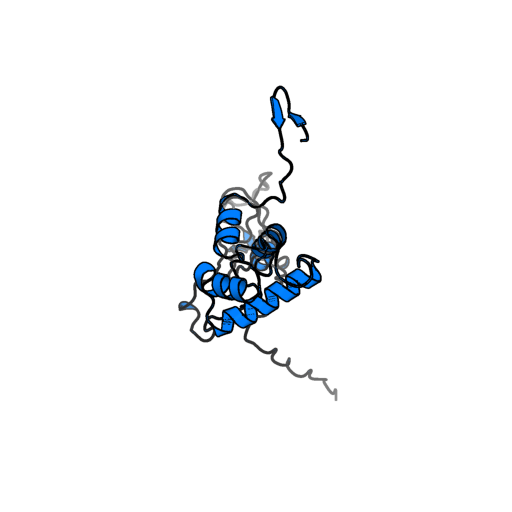2 -16.182 -10.032 1.00 97.88 115 HIS A O 1
ATOM 889 N N . TYR A 1 116 ? 2.122 -15.676 -10.871 1.00 97.56 116 TYR A N 1
ATOM 890 C CA . TYR A 1 116 ? 2.245 -14.394 -10.179 1.00 97.56 116 TYR A CA 1
ATOM 891 C C . TYR A 1 116 ? 2.223 -13.230 -11.158 1.00 97.56 116 TYR A C 1
ATOM 893 O O . TYR A 1 116 ? 2.793 -13.289 -12.248 1.00 97.56 116 TYR A O 1
ATOM 901 N N . PHE A 1 117 ? 1.645 -12.117 -10.715 1.00 97.69 117 PHE A N 1
ATOM 902 C CA . PHE A 1 117 ? 1.932 -10.827 -11.325 1.00 97.69 117 PHE A CA 1
ATOM 903 C C . PHE A 1 117 ? 3.331 -10.379 -10.901 1.00 97.69 117 PHE A C 1
ATOM 905 O O . PHE A 1 117 ? 3.659 -10.365 -9.714 1.00 97.69 117 PHE A O 1
ATOM 912 N N . ILE A 1 118 ? 4.156 -10.009 -11.876 1.00 95.88 118 ILE A N 1
ATOM 913 C CA . ILE A 1 118 ? 5.534 -9.576 -11.650 1.00 95.88 118 ILE A CA 1
ATOM 914 C C . ILE A 1 118 ? 5.604 -8.080 -11.913 1.00 95.88 118 ILE A C 1
ATOM 916 O O . ILE A 1 118 ? 5.152 -7.605 -12.952 1.00 95.88 118 ILE A O 1
ATOM 920 N N . TYR A 1 119 ? 6.191 -7.333 -10.982 1.00 96.56 119 TYR A N 1
ATOM 921 C CA . TYR A 1 119 ? 6.461 -5.920 -11.198 1.00 96.56 119 TYR A CA 1
ATOM 922 C C . TYR A 1 119 ? 7.695 -5.764 -12.098 1.00 96.56 119 TYR A C 1
ATOM 924 O O . TYR A 1 119 ? 8.824 -6.027 -11.672 1.00 96.56 119 TYR A O 1
ATOM 932 N N . THR A 1 120 ? 7.468 -5.390 -13.357 1.00 95.75 120 THR A N 1
ATOM 933 C CA . THR A 1 120 ? 8.485 -5.296 -14.415 1.00 95.75 120 THR A CA 1
ATOM 934 C C . THR A 1 120 ? 8.751 -3.843 -14.810 1.00 95.75 120 THR A C 1
ATOM 936 O O . THR A 1 120 ? 7.816 -3.048 -14.890 1.00 95.75 120 THR A O 1
ATOM 939 N N . GLY A 1 121 ? 10.003 -3.506 -15.119 1.00 93.94 121 GLY A N 1
ATOM 940 C CA . GLY A 1 121 ? 10.388 -2.242 -15.744 1.00 93.94 121 GLY A CA 1
ATOM 941 C C . GLY A 1 121 ? 10.657 -2.421 -17.240 1.00 93.94 121 GLY A C 1
ATOM 942 O O . GLY A 1 121 ? 11.342 -3.361 -17.628 1.00 93.94 121 GLY A O 1
ATOM 943 N N . HIS A 1 122 ? 10.152 -1.500 -18.059 1.00 94.19 122 HIS A N 1
ATOM 944 C CA . HIS A 1 122 ? 10.389 -1.437 -19.507 1.00 94.19 122 HIS A CA 1
ATOM 945 C C . HIS A 1 122 ? 11.382 -0.316 -19.812 1.00 94.19 122 HIS A C 1
ATOM 947 O O . HIS A 1 122 ? 11.253 0.773 -19.246 1.00 94.19 122 HIS A O 1
ATOM 953 N N . ASN A 1 123 ? 12.373 -0.577 -20.665 1.00 94.38 123 ASN A N 1
ATOM 954 C CA . ASN A 1 123 ? 13.484 0.333 -20.971 1.00 94.38 123 ASN A CA 1
ATOM 955 C C . ASN A 1 123 ? 14.067 0.995 -19.715 1.00 94.38 123 ASN A C 1
ATOM 957 O O . ASN A 1 123 ? 14.163 2.218 -19.597 1.00 94.38 123 ASN A O 1
ATOM 961 N N . SER A 1 124 ? 14.428 0.158 -18.736 1.00 94.06 124 SER A N 1
ATOM 962 C CA . SER A 1 124 ? 14.723 0.586 -17.357 1.00 94.06 124 SER A CA 1
ATOM 963 C C . SER A 1 124 ? 15.960 1.481 -17.238 1.00 94.06 124 SER A C 1
ATOM 965 O O . SER A 1 124 ? 16.177 2.099 -16.202 1.00 94.06 124 SER A O 1
ATOM 967 N N . TYR A 1 125 ? 16.777 1.543 -18.284 1.00 92.62 125 TYR A N 1
ATOM 968 C CA . TYR A 1 125 ? 17.972 2.373 -18.383 1.00 92.62 125 TYR A CA 1
ATOM 969 C C . TYR A 1 125 ? 17.674 3.814 -18.832 1.00 92.62 125 TYR A C 1
ATOM 971 O O . TYR A 1 125 ? 18.560 4.664 -18.751 1.00 92.62 125 TYR A O 1
ATOM 979 N N . LEU A 1 126 ? 16.465 4.125 -19.314 1.00 93.19 126 LEU A N 1
ATOM 980 C CA . LEU A 1 126 ? 16.139 5.469 -19.792 1.00 93.19 126 LEU A CA 1
ATOM 981 C C . LEU A 1 126 ? 16.039 6.477 -18.646 1.00 93.19 126 LEU A C 1
ATOM 983 O O . LEU A 1 126 ? 15.366 6.266 -17.639 1.00 93.19 126 LEU A O 1
ATOM 987 N N . THR A 1 127 ? 16.675 7.629 -18.838 1.00 91.75 127 THR A N 1
ATOM 988 C CA . THR A 1 127 ? 16.629 8.758 -17.890 1.00 91.75 127 THR A CA 1
ATOM 989 C C . THR A 1 127 ? 15.417 9.668 -18.088 1.00 91.75 127 THR A C 1
ATOM 991 O O . THR A 1 127 ? 15.151 10.536 -17.256 1.00 91.75 127 THR A O 1
ATOM 994 N N . GLY A 1 128 ? 14.670 9.480 -19.177 1.00 91.12 128 GLY A N 1
ATOM 995 C CA . GLY A 1 128 ? 13.511 10.289 -19.523 1.00 91.12 128 GLY A CA 1
ATOM 996 C C . GLY A 1 128 ? 12.641 9.627 -20.589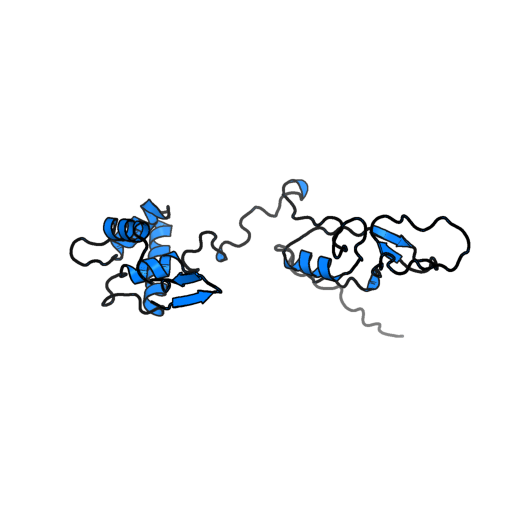 1.00 91.12 128 GLY A C 1
ATOM 997 O O . GLY A 1 128 ? 12.189 8.498 -20.432 1.00 91.12 128 GLY A O 1
ATOM 998 N N . ASN A 1 129 ? 12.352 10.357 -21.667 1.00 89.12 129 ASN A N 1
ATOM 999 C CA . ASN A 1 129 ? 11.459 9.900 -22.731 1.00 89.12 129 ASN A CA 1
ATOM 1000 C C . ASN A 1 129 ? 12.119 8.893 -23.706 1.00 89.12 129 ASN A C 1
ATOM 1002 O O . ASN A 1 129 ? 13.342 8.826 -23.816 1.00 89.12 129 ASN A O 1
ATOM 1006 N N . GLN A 1 130 ? 11.288 8.168 -24.462 1.00 88.38 130 GLN A N 1
ATOM 1007 C CA . GLN A 1 130 ? 11.706 7.118 -25.406 1.00 88.38 130 GLN A CA 1
ATOM 1008 C C . GLN A 1 130 ? 12.463 7.639 -26.645 1.00 88.38 130 GLN A C 1
ATOM 1010 O O . GLN A 1 130 ? 13.086 6.859 -27.347 1.00 88.38 130 GLN A O 1
ATOM 1015 N N . LEU A 1 131 ? 12.394 8.932 -26.966 1.00 81.88 131 LEU A N 1
ATOM 1016 C CA . LEU A 1 131 ? 12.884 9.455 -28.247 1.00 81.88 131 LEU A CA 1
ATOM 1017 C C . LEU A 1 131 ? 14.204 10.207 -28.151 1.00 81.88 131 LEU A C 1
ATOM 1019 O O . LEU A 1 131 ? 14.964 10.172 -29.104 1.00 81.88 131 LEU A O 1
ATOM 1023 N N . SER A 1 132 ? 14.461 10.926 -27.056 1.00 80.69 132 SER A N 1
ATOM 1024 C CA . SER A 1 132 ? 15.595 11.861 -26.966 1.00 80.69 132 SER A CA 1
ATOM 1025 C C . SER A 1 132 ? 16.343 11.837 -25.637 1.00 80.69 132 SER A C 1
ATOM 1027 O O . SER A 1 132 ? 17.310 12.578 -25.471 1.00 80.69 132 SER A O 1
ATOM 1029 N N . SER A 1 133 ? 15.915 11.027 -24.664 1.00 85.69 133 SER A N 1
ATOM 1030 C CA . SER A 1 133 ? 16.635 10.953 -23.390 1.00 85.69 133 SER A CA 1
ATOM 1031 C C . SER A 1 133 ? 17.884 10.073 -23.477 1.00 85.69 133 SER A C 1
ATOM 1033 O O . SER A 1 133 ? 18.031 9.246 -24.381 1.00 85.69 133 SER A O 1
ATOM 1035 N N . GLY A 1 134 ? 18.807 10.286 -22.537 1.00 87.69 134 GLY A N 1
ATOM 1036 C CA . GLY A 1 134 ? 19.996 9.456 -22.373 1.00 87.69 134 GLY A CA 1
ATOM 1037 C C . GLY A 1 134 ? 19.716 8.177 -21.585 1.00 87.69 134 GLY A C 1
ATOM 1038 O O . GLY A 1 134 ? 18.633 7.991 -21.017 1.00 87.69 134 GLY A O 1
ATOM 1039 N N . CYS A 1 135 ? 20.741 7.338 -21.489 1.00 90.00 135 CYS A N 1
ATOM 1040 C CA . CYS A 1 135 ? 20.714 6.071 -20.770 1.00 90.00 135 CYS A CA 1
ATOM 1041 C C . CYS A 1 135 ? 21.630 6.137 -19.536 1.00 90.00 135 CYS A C 1
ATOM 1043 O O . CYS A 1 135 ? 22.687 6.761 -19.575 1.00 90.00 135 CYS A O 1
ATOM 1045 N N . SER A 1 136 ? 21.232 5.512 -18.427 1.00 89.38 136 SER A N 1
ATOM 1046 C CA . SER A 1 136 ? 22.038 5.382 -17.207 1.00 89.38 136 SER A CA 1
ATOM 1047 C C . SER A 1 136 ? 21.598 4.161 -16.394 1.00 89.38 136 SER A C 1
ATOM 1049 O O . SER A 1 136 ? 20.472 3.684 -16.483 1.00 89.38 136 SER A O 1
ATOM 1051 N N . GLU A 1 137 ? 22.493 3.675 -15.548 1.00 89.38 137 GLU A N 1
ATOM 1052 C CA . GLU A 1 137 ? 22.264 2.715 -14.477 1.00 89.38 137 GLU A CA 1
ATOM 1053 C C . GLU A 1 137 ? 21.380 3.260 -13.340 1.00 89.38 137 GLU A C 1
ATOM 1055 O O . GLU A 1 137 ? 20.720 2.490 -12.640 1.00 89.38 137 GLU A O 1
ATOM 1060 N N . ARG A 1 138 ? 21.317 4.583 -13.138 1.00 91.56 138 ARG A N 1
ATOM 1061 C CA . ARG A 1 138 ? 20.603 5.186 -11.995 1.00 91.56 138 ARG A CA 1
ATOM 1062 C C . ARG A 1 138 ? 19.101 4.864 -11.948 1.00 91.56 138 ARG A C 1
ATOM 1064 O O . ARG A 1 138 ? 18.626 4.516 -10.863 1.00 91.56 138 ARG A O 1
ATOM 1071 N N . PRO A 1 139 ? 18.334 4.950 -13.054 1.00 92.06 139 PRO A N 1
ATOM 1072 C CA . PRO A 1 139 ? 16.920 4.583 -13.046 1.00 92.06 139 PRO A CA 1
ATOM 1073 C C . PRO A 1 139 ? 16.714 3.085 -12.779 1.00 92.06 139 PRO A C 1
ATOM 1075 O O . PRO A 1 139 ? 15.749 2.727 -12.109 1.00 92.06 139 PRO A O 1
ATOM 1078 N N . ILE A 1 140 ? 17.665 2.226 -13.171 1.00 92.50 140 ILE A N 1
ATOM 1079 C CA . ILE A 1 140 ? 17.655 0.793 -12.833 1.00 92.50 140 ILE A CA 1
ATOM 1080 C C . ILE A 1 140 ? 17.831 0.581 -11.331 1.00 92.50 140 ILE A C 1
ATOM 1082 O O . ILE A 1 140 ? 17.043 -0.133 -10.714 1.00 92.50 140 ILE A O 1
ATOM 1086 N N . VAL A 1 141 ? 18.836 1.219 -10.722 1.00 91.94 141 VAL A N 1
ATOM 1087 C CA . VAL A 1 141 ? 19.067 1.133 -9.269 1.00 91.94 141 VAL A CA 1
ATOM 1088 C C . VAL A 1 141 ? 17.824 1.590 -8.505 1.00 91.94 141 VAL A C 1
ATOM 1090 O O . VAL A 1 141 ? 17.390 0.916 -7.569 1.00 91.94 141 VAL A O 1
ATOM 1093 N N . LYS A 1 142 ? 17.210 2.696 -8.941 1.00 93.12 142 LYS A N 1
ATOM 1094 C CA . LYS A 1 142 ? 15.956 3.185 -8.368 1.00 93.12 142 LYS A CA 1
ATOM 1095 C C . LYS A 1 142 ? 14.812 2.180 -8.538 1.00 93.12 142 LYS A C 1
ATOM 1097 O O . LYS A 1 142 ? 14.131 1.890 -7.561 1.00 93.12 142 LYS A O 1
ATOM 1102 N N . ALA A 1 143 ? 14.616 1.629 -9.735 1.00 93.81 143 ALA A N 1
ATOM 1103 C CA . ALA A 1 143 ? 13.561 0.655 -10.006 1.00 93.81 143 ALA A CA 1
ATOM 1104 C C . ALA A 1 143 ? 13.682 -0.584 -9.104 1.00 93.81 143 ALA A C 1
ATOM 1106 O O . ALA A 1 143 ? 12.693 -1.035 -8.526 1.00 93.81 143 ALA A O 1
ATOM 1107 N N . LEU A 1 144 ? 14.901 -1.102 -8.924 1.00 93.31 144 LEU A N 1
ATOM 1108 C CA . LEU A 1 144 ? 15.156 -2.238 -8.038 1.00 93.31 144 LEU A CA 1
ATOM 1109 C C . LEU A 1 144 ? 14.851 -1.911 -6.571 1.00 93.31 144 LEU A C 1
ATOM 1111 O O . LEU A 1 144 ? 14.204 -2.718 -5.900 1.00 93.31 144 LEU A O 1
ATOM 1115 N N . HIS A 1 145 ? 15.247 -0.724 -6.097 1.00 93.19 145 HIS A N 1
ATOM 1116 C CA . HIS A 1 145 ? 14.912 -0.246 -4.753 1.00 93.19 145 HIS A CA 1
ATOM 1117 C C . HIS A 1 145 ? 13.393 -0.109 -4.551 1.00 93.19 145 HIS A C 1
ATOM 1119 O O . HIS A 1 145 ? 12.873 -0.469 -3.497 1.00 93.19 145 HIS A O 1
ATOM 1125 N N . ASP A 1 146 ? 12.672 0.343 -5.578 1.00 94.19 146 ASP A N 1
ATOM 1126 C CA . ASP A 1 146 ? 11.209 0.470 -5.568 1.00 94.19 146 ASP A CA 1
ATOM 1127 C C . ASP A 1 146 ? 10.483 -0.886 -5.718 1.00 94.19 146 ASP A C 1
ATOM 1129 O O . ASP A 1 146 ? 9.254 -0.942 -5.711 1.00 94.19 146 ASP A O 1
ATOM 1133 N N . GLY A 1 147 ? 11.224 -1.994 -5.835 1.00 92.94 147 GLY A N 1
ATOM 1134 C CA . GLY A 1 147 ? 10.678 -3.350 -5.811 1.00 92.94 147 GLY A CA 1
ATOM 1135 C C . GLY A 1 147 ? 10.476 -4.008 -7.176 1.00 92.94 147 GLY A C 1
ATOM 1136 O O . GLY A 1 147 ? 9.921 -5.108 -7.218 1.00 92.94 147 GLY A O 1
ATOM 1137 N N . VAL A 1 148 ? 10.942 -3.402 -8.273 1.00 95.81 148 VAL A N 1
ATOM 1138 C CA . VAL A 1 148 ? 10.945 -4.041 -9.600 1.00 95.81 148 VAL A CA 1
ATOM 1139 C C . VAL A 1 148 ? 11.765 -5.337 -9.557 1.00 95.81 148 VAL A C 1
ATOM 1141 O O . VAL A 1 148 ? 12.786 -5.439 -8.867 1.00 95.81 148 VAL A O 1
ATOM 1144 N N . ARG A 1 149 ? 11.288 -6.367 -10.263 1.00 94.81 149 ARG A N 1
ATOM 1145 C CA . ARG A 1 149 ? 11.893 -7.712 -10.300 1.00 94.81 149 ARG A CA 1
ATOM 1146 C C . ARG A 1 149 ? 12.417 -8.118 -11.671 1.00 94.81 149 ARG A C 1
ATOM 1148 O O . ARG A 1 149 ? 13.180 -9.074 -11.754 1.00 94.81 149 ARG A O 1
ATOM 1155 N N . VAL A 1 150 ? 12.048 -7.385 -12.717 1.00 95.25 150 VAL A N 1
ATOM 1156 C CA . VAL A 1 150 ? 12.542 -7.580 -14.085 1.00 95.25 150 VAL A CA 1
ATOM 1157 C C . VAL A 1 150 ? 12.919 -6.227 -14.655 1.00 95.25 150 VAL A C 1
ATOM 1159 O O . VAL A 1 150 ? 1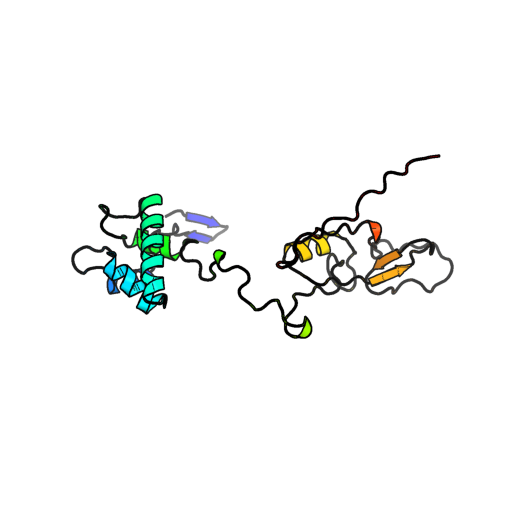2.129 -5.291 -14.567 1.00 95.25 150 VAL A O 1
ATOM 1162 N N . ILE A 1 151 ? 14.110 -6.146 -15.233 1.00 94.62 151 ILE A N 1
ATOM 1163 C CA . ILE A 1 151 ? 14.610 -4.965 -15.930 1.00 94.62 151 ILE A CA 1
ATOM 1164 C C . ILE A 1 151 ? 14.893 -5.338 -17.380 1.00 94.62 151 ILE A C 1
ATOM 1166 O O . ILE A 1 151 ? 15.254 -6.477 -17.675 1.00 94.62 151 ILE A O 1
ATOM 1170 N N . GLU A 1 152 ? 14.748 -4.364 -18.261 1.00 94.88 152 GLU A N 1
ATOM 1171 C CA . GLU A 1 152 ? 15.057 -4.488 -19.682 1.00 94.88 152 GLU A CA 1
ATOM 1172 C C . GLU A 1 152 ? 16.377 -3.784 -19.996 1.00 94.88 152 GLU A C 1
ATOM 1174 O O . GLU A 1 152 ? 16.644 -2.705 -19.456 1.00 94.88 152 GLU A O 1
ATOM 1179 N N . LEU A 1 153 ? 17.198 -4.412 -20.841 1.00 92.75 153 LEU A N 1
ATOM 1180 C CA . LEU A 1 153 ? 18.494 -3.913 -21.295 1.00 92.75 153 LEU A CA 1
ATOM 1181 C C . LEU A 1 153 ? 18.636 -4.150 -22.801 1.00 92.75 153 LEU A C 1
ATOM 1183 O O . LEU A 1 153 ? 18.811 -5.288 -23.238 1.00 92.75 153 LEU A O 1
ATOM 1187 N N . ASP A 1 154 ? 18.644 -3.065 -23.565 1.00 92.38 154 ASP A N 1
ATOM 1188 C CA . ASP A 1 154 ? 18.864 -3.098 -25.009 1.00 92.38 154 ASP A CA 1
ATOM 1189 C C . ASP A 1 154 ? 20.358 -2.987 -25.307 1.00 92.38 154 ASP A C 1
ATOM 1191 O O . ASP A 1 154 ? 20.956 -1.917 -25.176 1.00 92.38 154 ASP A O 1
ATOM 1195 N N . LEU A 1 155 ? 20.971 -4.111 -25.678 1.00 91.38 155 LEU A N 1
ATOM 1196 C CA . LEU A 1 155 ? 22.417 -4.227 -25.856 1.00 91.38 155 LEU A CA 1
ATOM 1197 C C . LEU A 1 155 ? 22.839 -3.976 -27.306 1.00 91.38 155 LEU A C 1
ATOM 1199 O O . LEU A 1 155 ? 22.367 -4.646 -28.225 1.00 91.38 155 LEU A O 1
ATOM 1203 N N . TRP A 1 156 ? 23.810 -3.085 -27.497 1.00 88.12 156 TRP A N 1
ATOM 1204 C CA . TRP A 1 156 ? 24.366 -2.741 -28.804 1.00 88.12 156 TRP A CA 1
ATOM 1205 C C . TRP A 1 156 ? 25.899 -2.742 -28.784 1.00 88.12 156 TRP A C 1
ATOM 1207 O O . TRP A 1 156 ? 26.491 -2.335 -27.786 1.00 88.12 156 TRP A O 1
ATOM 1217 N N . PRO A 1 157 ? 26.582 -3.148 -29.873 1.00 87.44 157 PRO A N 1
ATOM 1218 C CA . PRO A 1 157 ? 28.025 -2.963 -29.982 1.00 87.44 157 PRO A CA 1
ATOM 1219 C C . PRO A 1 157 ? 28.381 -1.476 -29.967 1.00 87.44 157 PRO A C 1
ATOM 1221 O O . PRO A 1 157 ? 27.744 -0.681 -30.669 1.00 87.44 157 PRO A O 1
ATOM 1224 N N . ASN A 1 158 ? 29.437 -1.120 -29.239 1.00 83.50 158 ASN A N 1
ATOM 1225 C CA . ASN A 1 158 ? 30.009 0.221 -29.305 1.00 83.50 158 ASN A CA 1
ATOM 1226 C C . ASN A 1 158 ? 30.600 0.504 -30.708 1.00 83.50 158 ASN A C 1
ATOM 1228 O O . ASN A 1 158 ? 30.731 -0.386 -31.556 1.00 83.50 158 ASN A O 1
ATOM 1232 N N . ALA A 1 159 ? 30.987 1.755 -30.969 1.00 83.12 159 ALA A N 1
ATOM 1233 C CA . ALA A 1 159 ? 31.517 2.163 -32.277 1.00 83.12 159 ALA A CA 1
ATOM 1234 C C . ALA A 1 159 ? 32.777 1.379 -32.706 1.00 83.12 159 ALA A C 1
ATOM 1236 O O . ALA A 1 159 ? 32.935 1.064 -33.886 1.00 83.12 159 ALA A O 1
ATOM 1237 N N . ALA A 1 160 ? 33.647 1.032 -31.751 1.00 86.00 160 ALA A N 1
ATOM 1238 C CA . ALA A 1 160 ? 34.872 0.267 -31.990 1.00 86.00 160 ALA A CA 1
ATOM 1239 C C . ALA A 1 160 ? 34.636 -1.251 -32.140 1.00 86.00 160 ALA A C 1
ATOM 1241 O O . ALA A 1 160 ? 35.544 -1.969 -32.556 1.00 86.00 160 ALA A O 1
ATOM 1242 N N . LYS A 1 161 ? 33.415 -1.731 -31.864 1.00 86.31 161 LYS A N 1
ATOM 1243 C CA . LYS A 1 161 ? 33.006 -3.146 -31.860 1.00 86.31 161 LYS A CA 1
ATOM 1244 C C . LYS A 1 161 ? 33.831 -4.035 -30.919 1.00 86.31 161 LYS A C 1
ATOM 1246 O O . LYS A 1 161 ? 33.939 -5.237 -31.153 1.00 86.31 161 LYS A O 1
ATOM 1251 N N . ASP A 1 162 ? 34.394 -3.456 -29.866 1.00 89.19 162 ASP A N 1
ATOM 1252 C CA . ASP A 1 162 ? 35.185 -4.145 -28.841 1.00 89.19 162 ASP A CA 1
ATOM 1253 C C . ASP A 1 162 ? 34.497 -4.173 -27.461 1.00 89.19 162 ASP A C 1
ATOM 1255 O O . ASP A 1 162 ? 34.998 -4.819 -26.540 1.00 89.19 162 ASP A O 1
ATOM 1259 N N . ASP A 1 163 ? 33.338 -3.517 -27.319 1.00 86.00 163 ASP A N 1
ATOM 1260 C CA . ASP A 1 163 ? 32.530 -3.475 -26.093 1.00 86.00 163 ASP A CA 1
ATOM 1261 C C . ASP A 1 163 ? 31.021 -3.342 -26.401 1.00 86.00 163 ASP A C 1
ATOM 1263 O O . ASP A 1 163 ? 30.614 -3.184 -27.557 1.00 86.00 163 ASP A O 1
ATOM 1267 N N . VAL A 1 164 ? 30.187 -3.392 -25.356 1.00 87.44 164 VAL A N 1
ATOM 1268 C CA . VAL A 1 164 ? 28.720 -3.281 -25.428 1.00 87.44 164 VAL A CA 1
ATOM 1269 C C . VAL A 1 164 ? 28.206 -2.062 -24.655 1.00 87.44 164 VAL A C 1
ATOM 1271 O O . VAL A 1 164 ? 28.595 -1.800 -23.513 1.00 87.44 164 VAL A O 1
ATOM 1274 N N . GLU A 1 165 ? 27.266 -1.354 -25.270 1.00 87.81 165 GLU A N 1
ATOM 1275 C CA . GLU A 1 165 ? 26.538 -0.215 -24.715 1.00 87.81 165 GLU A CA 1
ATOM 1276 C C . GLU A 1 165 ? 25.046 -0.537 -24.582 1.00 87.81 165 GLU A C 1
ATOM 1278 O O . GLU A 1 165 ? 24.492 -1.334 -25.342 1.00 87.81 165 GLU A O 1
ATOM 1283 N N . VAL A 1 166 ? 24.395 0.098 -23.608 1.00 89.56 166 VAL A N 1
ATOM 1284 C CA . VAL A 1 166 ? 22.945 0.050 -23.414 1.00 89.56 166 VAL A CA 1
ATOM 1285 C C . VAL A 1 166 ? 22.325 1.318 -23.996 1.00 89.56 166 VAL A C 1
ATOM 1287 O O . VAL A 1 166 ? 22.652 2.424 -23.550 1.00 89.56 166 VAL A O 1
ATOM 1290 N N . LEU A 1 167 ? 21.455 1.154 -24.997 1.00 86.00 167 LEU A N 1
ATOM 1291 C CA . LEU A 1 167 ? 20.885 2.237 -25.808 1.00 86.00 167 LEU A CA 1
ATOM 1292 C C . LEU A 1 167 ? 19.461 1.900 -26.260 1.00 86.00 167 LEU A C 1
ATOM 1294 O O . LEU A 1 167 ? 19.182 0.772 -26.646 1.00 86.00 167 LEU A O 1
ATOM 1298 N N . HIS A 1 168 ? 18.571 2.892 -26.295 1.00 85.81 168 HIS A N 1
ATOM 1299 C CA . HIS A 1 168 ? 17.218 2.719 -26.825 1.00 85.81 168 HIS A CA 1
ATOM 1300 C C . HIS A 1 168 ? 17.170 3.035 -28.318 1.00 85.81 168 HIS A C 1
ATOM 1302 O O . HIS A 1 168 ? 17.405 4.181 -28.689 1.00 85.81 168 HIS A O 1
ATOM 1308 N N . GLY A 1 169 ? 16.844 2.033 -29.144 1.00 72.31 169 GLY A N 1
ATOM 1309 C CA . GLY A 1 169 ? 16.596 2.197 -30.580 1.00 72.31 169 GLY A CA 1
ATOM 1310 C C . GLY A 1 169 ? 17.763 2.844 -31.334 1.00 72.31 169 GLY A C 1
ATOM 1311 O O . GLY A 1 169 ? 17.850 4.060 -31.464 1.00 72.31 169 GLY A O 1
ATOM 1312 N N . ARG A 1 170 ? 18.667 2.029 -31.876 1.00 64.25 170 ARG A N 1
ATOM 1313 C CA . ARG A 1 170 ? 19.827 2.501 -32.639 1.00 64.25 170 ARG A CA 1
ATOM 1314 C C . ARG A 1 170 ? 19.384 3.068 -33.998 1.00 64.25 170 ARG A C 1
ATOM 1316 O O . ARG A 1 170 ? 19.294 2.327 -34.968 1.00 64.25 170 ARG A O 1
ATOM 1323 N N . TRP A 1 171 ? 19.085 4.367 -34.071 1.00 54.53 171 TRP A N 1
ATOM 1324 C CA . TRP A 1 171 ? 18.719 5.037 -35.331 1.00 54.53 171 TRP A CA 1
ATOM 1325 C C . TRP A 1 171 ? 19.925 5.536 -36.142 1.00 54.53 171 TRP A C 1
ATOM 1327 O O . TRP A 1 171 ? 19.750 5.952 -37.281 1.00 54.53 171 TRP A O 1
ATOM 1337 N N . ASP A 1 172 ? 21.140 5.447 -35.591 1.00 50.72 172 ASP A N 1
ATOM 1338 C CA . ASP A 1 172 ? 22.248 6.308 -36.027 1.00 50.72 172 ASP A CA 1
ATOM 1339 C C . ASP A 1 172 ? 23.544 5.583 -36.420 1.00 50.72 172 ASP A C 1
ATOM 1341 O O . ASP A 1 172 ? 24.648 6.093 -36.253 1.00 50.72 172 ASP A O 1
ATOM 1345 N N . VAL A 1 173 ? 23.453 4.361 -36.941 1.00 47.75 173 VAL A N 1
ATOM 1346 C CA . VAL A 1 173 ? 24.646 3.627 -37.412 1.00 47.75 173 VAL A CA 1
ATOM 1347 C C . VAL A 1 173 ? 24.332 2.707 -38.580 1.00 47.75 173 VAL A C 1
ATOM 1349 O O . VAL A 1 173 ? 24.400 1.487 -38.488 1.00 47.75 173 VAL A O 1
ATOM 1352 N N . ASP A 1 174 ? 24.037 3.327 -39.705 1.00 42.91 174 ASP A N 1
ATOM 1353 C CA . ASP A 1 174 ? 24.541 2.835 -40.980 1.00 42.91 174 ASP A CA 1
ATOM 1354 C C . ASP A 1 174 ? 24.705 4.034 -41.916 1.00 42.91 174 ASP A C 1
ATOM 1356 O O . ASP A 1 174 ? 23.979 4.185 -42.891 1.00 42.91 174 ASP A O 1
ATOM 1360 N N . VAL A 1 175 ? 25.680 4.907 -41.635 1.00 37.66 175 VAL A N 1
ATOM 1361 C CA . VAL A 1 175 ? 26.339 5.669 -42.704 1.00 37.66 175 VAL A CA 1
ATOM 1362 C C . VAL A 1 175 ? 27.840 5.702 -42.444 1.00 37.66 175 VAL A C 1
ATOM 1364 O O . VAL A 1 175 ? 28.327 6.122 -41.399 1.00 37.66 175 VAL A O 1
ATOM 1367 N N . ALA A 1 176 ? 28.557 5.186 -43.432 1.00 38.16 176 ALA A N 1
ATOM 1368 C CA . ALA A 1 176 ? 29.993 5.229 -43.600 1.00 38.16 176 ALA A CA 1
ATOM 1369 C C . ALA A 1 176 ? 30.643 6.557 -43.166 1.00 38.16 176 ALA A C 1
ATOM 1371 O O . ALA A 1 176 ? 30.170 7.629 -43.519 1.00 38.16 176 ALA A O 1
ATOM 1372 N N . GLY A 1 177 ? 31.790 6.442 -42.488 1.00 38.97 177 GLY A N 1
ATOM 1373 C CA . GLY A 1 177 ? 32.893 7.408 -42.512 1.00 38.97 177 GLY A CA 1
ATOM 1374 C C . GLY A 1 177 ? 32.512 8.888 -42.511 1.00 38.97 177 GLY A C 1
ATOM 1375 O O . GLY A 1 177 ? 32.555 9.538 -43.548 1.00 38.97 177 GLY A O 1
ATOM 1376 N N . GLY A 1 178 ? 32.249 9.452 -41.340 1.00 33.31 178 GLY A N 1
ATOM 1377 C CA . GLY A 1 178 ? 32.113 10.894 -41.204 1.00 33.31 178 GLY A CA 1
ATOM 1378 C C . GLY A 1 178 ? 32.098 11.281 -39.743 1.00 33.31 178 GLY A C 1
ATOM 1379 O O . GLY A 1 178 ? 31.212 10.875 -39.001 1.00 33.31 178 GLY A O 1
ATOM 1380 N N . ALA A 1 179 ? 33.113 12.026 -39.322 1.00 38.53 179 ALA A N 1
ATOM 1381 C CA . ALA A 1 179 ? 33.128 12.684 -38.033 1.00 38.53 179 ALA A CA 1
ATOM 1382 C C . ALA A 1 179 ? 32.003 13.725 -38.003 1.00 38.53 179 ALA A C 1
ATOM 1384 O O . ALA A 1 179 ? 32.190 14.830 -38.494 1.00 38.53 179 ALA A O 1
ATOM 1385 N N . ASP A 1 180 ? 30.852 13.367 -37.446 1.00 37.09 180 ASP A N 1
ATOM 1386 C CA . ASP A 1 180 ? 29.919 14.353 -36.915 1.00 37.09 180 ASP A CA 1
ATOM 1387 C C . ASP A 1 180 ? 29.143 13.721 -35.757 1.00 37.09 180 ASP A C 1
ATOM 1389 O O . ASP A 1 180 ? 28.151 13.015 -35.924 1.00 37.09 180 ASP A O 1
ATOM 1393 N N . GLN A 1 181 ? 29.664 13.913 -34.544 1.00 39.22 181 GLN A N 1
ATOM 1394 C CA . GLN A 1 181 ? 28.868 13.712 -33.341 1.00 39.22 181 GLN A CA 1
ATOM 1395 C C . GLN A 1 181 ? 27.817 14.817 -33.332 1.00 39.22 181 GLN A C 1
ATOM 1397 O O . GLN A 1 181 ? 28.150 15.978 -33.099 1.00 39.22 181 GLN A O 1
ATOM 1402 N N . VAL A 1 182 ? 26.552 14.466 -33.565 1.00 36.75 182 VAL A N 1
ATOM 1403 C CA . VAL A 1 182 ? 25.439 15.389 -33.334 1.00 36.75 182 VAL A CA 1
ATOM 1404 C C . VAL A 1 182 ? 25.531 15.869 -31.875 1.00 36.75 182 VAL A C 1
ATOM 1406 O O . VAL A 1 182 ? 25.488 15.035 -30.960 1.00 36.75 182 VAL A O 1
ATOM 1409 N N . PRO A 1 183 ? 25.677 17.182 -31.605 1.00 33.91 183 PRO A N 1
ATOM 1410 C CA . PRO A 1 183 ? 25.726 17.685 -30.241 1.00 33.91 183 PRO A CA 1
ATOM 1411 C C . PRO A 1 183 ? 24.348 17.467 -29.612 1.00 33.91 183 PRO A C 1
ATOM 1413 O O . PRO A 1 183 ? 23.387 18.157 -29.943 1.00 33.91 183 PRO A O 1
ATOM 1416 N N . GLY A 1 184 ? 24.243 16.462 -28.742 1.00 43.38 184 GLY A N 1
ATOM 1417 C CA . GLY A 1 184 ? 22.977 16.017 -28.148 1.00 43.38 184 GLY A CA 1
ATOM 1418 C C . GLY A 1 184 ? 22.619 14.549 -28.402 1.00 43.38 184 GLY A C 1
ATOM 1419 O O . GLY A 1 184 ? 21.545 14.129 -27.981 1.00 43.38 184 GLY A O 1
ATOM 1420 N N . GLY A 1 185 ? 23.493 13.775 -29.058 1.00 42.25 185 GLY A N 1
ATOM 1421 C CA . GLY A 1 185 ? 23.309 12.338 -29.273 1.00 42.25 185 GLY A CA 1
ATOM 1422 C C . GLY A 1 185 ? 23.081 11.551 -27.977 1.00 42.25 185 GLY A C 1
ATOM 1423 O O . GLY A 1 185 ? 23.610 11.890 -26.914 1.00 42.25 185 GLY A O 1
ATOM 1424 N N . HIS A 1 186 ? 22.271 10.498 -28.076 1.00 54.56 186 HIS A N 1
ATOM 1425 C CA . HIS A 1 186 ? 21.950 9.592 -26.977 1.00 54.56 186 HIS A CA 1
ATOM 1426 C C . HIS A 1 186 ? 23.221 9.093 -26.289 1.00 54.56 186 HIS A C 1
ATOM 1428 O O . HIS A 1 186 ? 23.984 8.316 -26.857 1.00 54.56 186 HIS A O 1
ATOM 1434 N N . GLN A 1 187 ? 23.453 9.529 -25.052 1.00 62.25 187 GLN A N 1
ATOM 1435 C CA . GLN A 1 187 ? 24.539 8.984 -24.246 1.00 62.25 187 GLN A CA 1
ATOM 1436 C C . GLN A 1 187 ? 24.160 7.558 -23.842 1.00 62.25 187 GLN A C 1
ATOM 1438 O O . GLN A 1 187 ? 23.225 7.358 -23.062 1.00 62.25 187 GLN A O 1
ATOM 1443 N N . GLY A 1 188 ? 24.853 6.579 -24.422 1.00 64.56 188 GLY A N 1
ATOM 1444 C CA . GLY A 1 188 ? 24.777 5.182 -24.012 1.00 64.56 188 GLY A CA 1
ATOM 1445 C C . GLY A 1 188 ? 25.467 4.968 -22.674 1.00 64.56 188 GLY A C 1
ATOM 1446 O O . GLY A 1 188 ? 26.475 5.607 -22.374 1.00 64.56 188 GLY A O 1
ATOM 1447 N N . ALA A 1 189 ? 24.921 4.061 -21.869 1.00 75.06 189 ALA A N 1
ATOM 1448 C CA . ALA A 1 189 ? 25.562 3.613 -20.637 1.00 75.06 189 ALA A CA 1
ATOM 1449 C C . ALA A 1 189 ? 26.366 2.341 -20.924 1.00 75.06 189 ALA A C 1
ATOM 1451 O O . ALA A 1 189 ? 25.878 1.448 -21.621 1.00 75.06 189 ALA A O 1
ATOM 1452 N N . ARG A 1 190 ? 27.590 2.220 -20.398 1.00 77.94 190 ARG A N 1
ATOM 1453 C CA . ARG A 1 190 ? 28.375 0.995 -20.600 1.00 77.94 190 ARG A CA 1
ATOM 1454 C C . ARG A 1 190 ? 27.806 -0.117 -19.736 1.00 77.94 190 ARG A C 1
ATOM 1456 O O . ARG A 1 190 ? 27.502 0.102 -18.566 1.00 77.94 190 ARG A O 1
ATOM 1463 N N . LEU A 1 191 ? 27.753 -1.341 -20.262 1.00 74.25 191 LEU A N 1
ATOM 1464 C CA . LEU A 1 191 ? 27.213 -2.484 -19.515 1.00 74.25 191 LEU A CA 1
ATOM 1465 C C . LEU A 1 191 ? 27.949 -2.735 -18.181 1.00 74.25 191 LEU A C 1
ATOM 1467 O O . LEU A 1 191 ? 27.350 -3.160 -17.195 1.00 74.25 191 LEU A O 1
ATOM 1471 N N . ARG A 1 192 ? 29.249 -2.433 -18.131 1.00 74.12 192 ARG A N 1
ATOM 1472 C CA . ARG A 1 192 ? 30.085 -2.586 -16.929 1.00 74.12 192 ARG A CA 1
ATOM 1473 C C . ARG A 1 192 ? 29.713 -1.645 -15.775 1.00 74.12 192 ARG A C 1
ATOM 1475 O O . ARG A 1 192 ? 30.089 -1.926 -14.641 1.00 74.12 192 ARG A O 1
ATOM 1482 N N . ASP A 1 193 ? 28.979 -0.569 -16.049 1.00 73.62 193 ASP A N 1
ATOM 1483 C CA . ASP A 1 193 ? 28.592 0.424 -15.040 1.00 73.62 193 ASP A CA 1
ATOM 1484 C C . ASP A 1 193 ? 27.343 -0.021 -14.250 1.00 73.62 193 ASP A C 1
ATOM 1486 O O . ASP A 1 193 ? 27.009 0.542 -13.207 1.00 73.62 193 ASP A O 1
ATOM 1490 N N . PHE A 1 194 ? 26.669 -1.088 -14.694 1.00 68.31 194 PHE A N 1
ATOM 1491 C CA . PHE A 1 194 ? 25.480 -1.638 -14.049 1.00 68.31 194 PHE A CA 1
ATOM 1492 C C . PHE A 1 194 ? 25.853 -2.580 -12.892 1.00 68.31 194 PHE A C 1
ATOM 1494 O O . PHE A 1 194 ? 25.813 -3.806 -13.007 1.00 68.31 194 PHE A O 1
ATOM 1501 N N . ALA A 1 195 ? 26.186 -2.010 -11.733 1.00 60.69 195 ALA A N 1
ATOM 1502 C CA . ALA A 1 195 ? 26.300 -2.759 -10.482 1.00 60.69 195 ALA A CA 1
ATOM 1503 C C . ALA A 1 195 ? 24.918 -2.879 -9.809 1.00 60.69 195 ALA A C 1
ATOM 1505 O O . ALA A 1 195 ? 24.435 -1.937 -9.180 1.00 60.69 195 ALA A O 1
ATOM 1506 N N . LEU A 1 196 ? 24.257 -4.034 -9.945 1.00 61.00 196 LEU A N 1
ATOM 1507 C CA . LEU A 1 196 ? 22.913 -4.226 -9.388 1.00 61.00 196 LEU A CA 1
ATOM 1508 C C . LEU A 1 196 ? 22.958 -4.540 -7.878 1.00 61.00 196 LEU A C 1
ATOM 1510 O O . LEU A 1 196 ? 23.719 -5.419 -7.454 1.00 61.00 196 LEU A O 1
ATOM 1514 N N . PRO A 1 197 ? 22.123 -3.885 -7.049 1.00 59.91 197 PRO A N 1
ATOM 1515 C CA . PRO A 1 197 ? 21.971 -4.251 -5.647 1.00 59.91 197 PRO A CA 1
ATOM 1516 C C . PRO A 1 197 ? 21.441 -5.687 -5.500 1.00 59.91 197 PRO A C 1
ATOM 1518 O O . PRO A 1 197 ? 20.524 -6.114 -6.202 1.00 59.91 197 PRO A O 1
ATOM 1521 N N . ARG A 1 198 ? 22.014 -6.452 -4.560 1.00 54.66 198 ARG A N 1
ATOM 1522 C CA . ARG A 1 198 ? 21.545 -7.807 -4.233 1.00 54.66 198 ARG A CA 1
ATOM 1523 C C . ARG A 1 198 ? 20.303 -7.716 -3.349 1.00 54.66 198 ARG A C 1
ATOM 1525 O O . ARG A 1 198 ? 20.418 -7.356 -2.181 1.00 54.66 198 ARG A O 1
ATOM 1532 N N . HIS A 1 199 ? 19.140 -8.104 -3.866 1.00 54.06 199 HIS A N 1
ATOM 1533 C CA . HIS A 1 199 ? 17.977 -8.376 -3.021 1.00 54.06 199 HIS A CA 1
ATOM 1534 C C . HIS A 1 199 ? 17.947 -9.857 -2.617 1.00 54.06 199 HIS A C 1
ATOM 1536 O O . HIS A 1 199 ? 18.052 -10.724 -3.488 1.00 54.06 199 HIS A O 1
ATOM 1542 N N . PRO A 1 200 ? 17.794 -10.182 -1.321 1.00 50.88 200 PRO A N 1
ATOM 1543 C CA . PRO A 1 200 ? 17.523 -11.551 -0.916 1.00 50.88 200 PRO A CA 1
ATOM 1544 C C . PRO A 1 200 ? 16.138 -11.954 -1.432 1.00 50.88 200 PRO A C 1
ATOM 1546 O O . PRO A 1 200 ? 15.138 -11.297 -1.144 1.00 50.88 200 PRO A O 1
ATOM 1549 N N . HIS A 1 201 ? 16.076 -13.043 -2.197 1.00 50.28 201 HIS A N 1
ATOM 1550 C CA . HIS A 1 201 ? 14.806 -13.705 -2.470 1.00 50.28 201 HIS A CA 1
ATOM 1551 C C . HIS A 1 201 ? 14.272 -14.278 -1.148 1.00 50.28 201 HIS A C 1
ATOM 1553 O O . HIS A 1 201 ? 14.988 -15.061 -0.512 1.00 50.28 201 HIS A O 1
ATOM 1559 N N . PRO A 1 202 ? 13.040 -13.948 -0.725 1.00 45.81 202 PRO A N 1
ATOM 1560 C CA . PRO A 1 202 ? 12.418 -14.651 0.386 1.00 45.81 202 PRO A CA 1
ATOM 1561 C C . PRO A 1 202 ? 12.251 -16.124 -0.022 1.00 45.81 202 PRO A C 1
ATOM 1563 O O . PRO A 1 202 ? 11.566 -16.419 -0.997 1.00 45.81 202 PRO A O 1
ATOM 1566 N N . GLY A 1 203 ? 12.945 -17.036 0.669 1.00 48.44 203 GLY A N 1
ATOM 1567 C CA . GLY A 1 203 ? 12.806 -18.488 0.475 1.00 48.44 203 GLY A CA 1
ATOM 1568 C C . GLY A 1 203 ? 14.055 -19.265 0.035 1.00 48.44 203 GLY A C 1
ATOM 1569 O O . GLY A 1 203 ? 13.986 -20.488 -0.048 1.00 48.44 203 GLY A O 1
ATOM 1570 N N . ARG A 1 204 ? 15.211 -18.628 -0.204 1.00 45.16 204 ARG A N 1
ATOM 1571 C CA . ARG A 1 204 ? 16.484 -19.358 -0.379 1.00 45.16 204 ARG A CA 1
ATOM 1572 C C . ARG A 1 204 ? 17.427 -19.094 0.787 1.00 45.16 204 ARG A C 1
ATOM 1574 O O . ARG A 1 204 ? 17.977 -18.003 0.907 1.00 45.16 204 ARG A O 1
ATOM 1581 N N . SER A 1 205 ? 17.652 -20.113 1.615 1.00 38.88 205 SER A N 1
ATOM 1582 C CA . SER A 1 205 ? 18.811 -20.156 2.509 1.00 38.88 205 SER A CA 1
ATOM 1583 C C . SER A 1 205 ? 20.091 -19.946 1.683 1.00 38.88 205 SER A C 1
ATOM 1585 O O . SER A 1 205 ? 20.169 -20.464 0.561 1.00 38.88 205 SER A O 1
ATOM 1587 N N . PRO A 1 206 ? 21.097 -19.212 2.193 1.00 41.91 206 PRO A N 1
ATOM 1588 C CA . PRO A 1 206 ? 22.378 -19.103 1.512 1.00 41.91 206 PRO A CA 1
ATOM 1589 C C . PRO A 1 206 ? 22.966 -20.508 1.361 1.00 41.91 206 PRO A C 1
ATOM 1591 O O . PRO A 1 206 ? 23.218 -21.185 2.356 1.00 41.91 206 PRO A O 1
ATOM 1594 N N . GLN A 1 207 ? 23.156 -20.963 0.124 1.00 45.50 207 GLN A N 1
ATOM 1595 C CA . GLN A 1 207 ? 23.955 -22.159 -0.124 1.00 45.50 207 GLN A CA 1
ATOM 1596 C C . GLN A 1 207 ? 25.402 -21.838 0.281 1.00 45.50 207 GLN A C 1
ATOM 1598 O O . GLN A 1 207 ? 25.905 -20.779 -0.117 1.00 45.50 207 GLN A O 1
ATOM 1603 N N . PRO A 1 208 ? 26.073 -22.688 1.076 1.00 43.69 208 PRO A N 1
ATOM 1604 C CA . PRO A 1 208 ? 27.479 -22.487 1.384 1.00 43.69 208 PRO A CA 1
ATOM 1605 C C . PRO A 1 208 ? 28.272 -22.499 0.074 1.00 43.69 208 PRO A C 1
ATOM 1607 O O . PRO A 1 208 ? 28.054 -23.345 -0.796 1.00 43.69 208 PRO A O 1
ATOM 1610 N N . GLY A 1 209 ? 29.155 -21.511 -0.085 1.00 53.56 209 GLY A N 1
ATOM 1611 C CA . GLY A 1 209 ? 30.031 -21.415 -1.249 1.00 53.56 209 GLY A CA 1
ATOM 1612 C C . GLY A 1 209 ? 30.912 -22.662 -1.393 1.00 53.56 209 GLY A C 1
ATOM 1613 O O . GLY A 1 209 ? 31.152 -23.363 -0.405 1.00 53.56 209 GLY A O 1
ATOM 1614 N N . PRO A 1 210 ? 31.398 -22.959 -2.610 1.00 49.31 210 PRO A N 1
ATOM 1615 C CA . PRO A 1 210 ? 32.278 -24.098 -2.822 1.00 49.31 210 PRO A CA 1
ATOM 1616 C C . PRO A 1 210 ? 33.539 -23.959 -1.951 1.00 49.31 210 PRO A C 1
ATOM 1618 O O . PRO A 1 210 ? 34.056 -22.846 -1.801 1.00 49.31 210 PRO A O 1
ATOM 1621 N N . PRO A 1 211 ? 34.040 -25.062 -1.367 1.00 45.72 211 PRO A N 1
ATOM 1622 C CA . PRO A 1 211 ? 35.227 -25.020 -0.530 1.00 45.72 211 PRO A CA 1
ATOM 1623 C C . PRO A 1 211 ? 36.422 -24.518 -1.341 1.00 45.72 211 PRO A C 1
ATOM 1625 O O . PRO A 1 211 ? 36.670 -24.964 -2.464 1.00 45.72 211 PRO A O 1
ATOM 1628 N N . SER A 1 212 ? 37.170 -23.586 -0.752 1.00 48.75 212 SER A N 1
ATOM 1629 C CA . SER A 1 212 ? 38.429 -23.092 -1.297 1.00 48.75 212 SER A CA 1
ATOM 1630 C C . SER A 1 212 ? 39.399 -24.260 -1.450 1.00 48.75 212 SER A C 1
ATOM 1632 O O . SER A 1 212 ? 39.851 -24.827 -0.453 1.00 48.75 212 SER A O 1
ATOM 1634 N N . GLN A 1 213 ? 39.735 -24.620 -2.687 1.00 44.94 213 GLN A N 1
ATOM 1635 C CA . GLN A 1 213 ? 40.854 -25.516 -2.942 1.00 44.94 213 GLN A CA 1
ATOM 1636 C C . GLN A 1 213 ? 42.145 -24.755 -2.632 1.00 44.94 213 GLN A C 1
ATOM 1638 O O . GLN A 1 213 ? 42.650 -23.989 -3.448 1.00 44.94 213 GLN A O 1
ATOM 1643 N N . SER A 1 21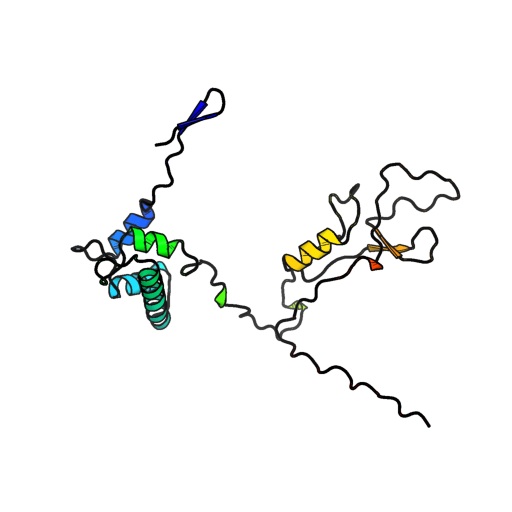4 ? 42.673 -24.944 -1.424 1.00 44.69 214 SER A N 1
ATOM 1644 C CA . SER A 1 214 ? 44.065 -24.631 -1.129 1.00 44.69 214 SER A CA 1
ATOM 1645 C C . SER A 1 214 ? 44.931 -25.631 -1.894 1.00 44.69 214 SER A C 1
ATOM 1647 O O . SER A 1 214 ? 45.010 -26.802 -1.519 1.00 44.69 214 SER A O 1
ATOM 1649 N N . GLY A 1 215 ? 45.541 -25.182 -2.990 1.00 38.91 215 GLY A N 1
ATOM 1650 C CA . GLY A 1 215 ? 46.538 -25.959 -3.716 1.00 38.91 215 GLY A CA 1
ATOM 1651 C C . GLY A 1 215 ? 47.716 -26.282 -2.801 1.00 38.91 215 GLY A C 1
ATOM 1652 O O . GLY A 1 215 ? 48.440 -25.386 -2.373 1.00 38.91 215 GLY A O 1
ATOM 1653 N N . GLN A 1 216 ? 47.909 -27.565 -2.499 1.00 42.22 216 GLN A N 1
ATOM 1654 C CA . GLN A 1 216 ? 49.201 -28.064 -2.047 1.00 42.22 216 GLN A CA 1
ATOM 1655 C C . GLN A 1 216 ? 50.063 -28.265 -3.289 1.00 42.22 216 GLN A C 1
ATOM 1657 O O . GLN A 1 216 ? 49.802 -29.155 -4.098 1.00 42.22 216 GLN A O 1
ATOM 1662 N N . GLY A 1 217 ? 51.063 -27.401 -3.446 1.00 41.44 217 GLY A N 1
ATOM 1663 C CA . GLY A 1 217 ? 52.145 -27.618 -4.394 1.00 41.44 217 GLY A CA 1
ATOM 1664 C C . GLY A 1 217 ? 52.938 -28.870 -4.017 1.00 41.44 217 GLY A C 1
ATOM 1665 O O . GLY A 1 217 ? 53.211 -29.115 -2.839 1.00 41.44 217 GLY A O 1
ATOM 1666 N N . ARG A 1 218 ? 53.293 -29.648 -5.035 1.00 40.75 218 ARG A N 1
ATOM 1667 C CA . ARG A 1 218 ? 54.466 -30.518 -5.044 1.00 40.75 218 ARG A CA 1
ATOM 1668 C C . ARG A 1 218 ? 55.428 -29.977 -6.085 1.00 40.75 218 ARG A C 1
ATOM 1670 O O . ARG A 1 218 ? 54.918 -29.481 -7.114 1.00 40.75 218 ARG A O 1
#

Radius of gyration: 29.74 Å; chains: 1; bounding box: 77×71×78 Å

Secondary structure (DSSP, 8-state):
-EEEEETTEEEEE-----SPPHHHHHHHHHHS-TTTS-B-HHHHHHHHHHTS---HHHHHHHHHHHHHHHHHTT-BSTTS-B-HHHHHHHHTSGGG-SS-GGG---S-TTS-GGGS---B-SSTTBSS-TTT--B-SHHHHHHHHTT--B----EEE-TTSSSEEE-S---S--S-S-----TT---PEEGGG-----PPPTT-PPPPPPP-------

Foldseek 3Di:
DDWDDDDPDIDDDDDPPLDDDPVLVVLQVVQDDPPPQFRFLVSQLVCCCPPVVADNVRSNVLSVLLLVVCVVVVQDDVSGGGHSSSSSVCCPDLSNDPDNPVCPDPDPPPDDPVVDDAQADDLQQFPDDLPQTAGHLVSVQVCVVVPHDYYDFDWDQDPVSPFIWTDRDPPDPDDDDDPDDPVRDHHTDGPVRNDHDDDDDPPDDDDDDDDDPPDDDD

Organism: Zea mays (NCBI:txid4577)

pLDDT: mean 77.85, std 19.0, range [33.31, 97.94]

InterPro domains:
  IPR000909 Phosphatidylinositol-specific phospholipase C, X domain [PF00388] (109-170)
  IPR000909 Phosphatidylinositol-specific phospholipase C, X domain [SM00148] (107-218)
  IPR001192 Phosphoinositide phospholipase C family [PR00390] (112-130)
  IPR001192 Phosphoinositide phospholipase C family [PR00390] (138-158)
  IPR001192 Phosphoinositide phospholipase C family [PTHR10336] (8-170)
  IPR011992 EF-hand domain pair [SSF47473] (8-109)
  IPR015359 Phosphoinositide-specific phospholipase C, EF-hand-lik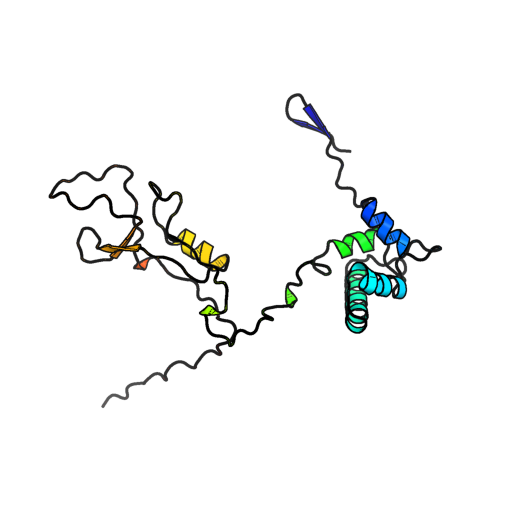e domain [PF09279] (23-99)
  IPR017946 PLC-like phosphodiesterase, TIM beta/alpha-barrel domain superfamily [G3DSA:3.20.20.190] (104-174)
  IPR017946 PLC-like phosphodiesterase, TIM beta/alpha-barrel domain superfamily [SSF51695] (107-170)

Sequence (218 aa):
MTTYRVCCFLRRFRAASNEPSEAVGDVFRAYADGGGGLLGEEALRRFLREVQRETDAGADAAAKEVVAFAAEHRLLSKGRGLTAEGFLRWLFSDANAALDPRRGVYQDMGLPLSHYFIYTGHNSYLTGNQLSSGCSERPIVKALHDGVRVIELDLWPNAAKDDVEVLHGRWDVDVAGGADQVPGGHQGARLRDFALPRHPHPGRSPQPGPPSQSGQGR